Protein AF-A0A841K1I6-F1 (afdb_monomer)

InterPro domains:
  IPR007324 Sugar-binding domain, putative [PF04198] (213-355)
  IPR036388 Winged helix-like DNA-binding domain superfamily [G3DSA:1.10.10.10] (3-57)
  IPR037171 NagB/RpiA transferase-like [SSF100950] (65-355)
  IPR051054 Bacterial SorC Transcriptional Regulators [PTHR34294] (9-149)

Structure (mmCIF, N/CA/C/O backbone):
data_AF-A0A841K1I6-F1
#
_entry.id   AF-A0A841K1I6-F1
#
loop_
_atom_site.group_PDB
_atom_site.id
_atom_site.type_symbol
_atom_site.label_atom_id
_atom_site.label_alt_id
_atom_site.label_comp_id
_atom_site.label_asym_id
_atom_site.label_entity_id
_atom_site.label_seq_id
_atom_site.pdbx_PDB_ins_code
_atom_site.Cartn_x
_atom_site.Cartn_y
_atom_site.Cartn_z
_atom_site.occupancy
_atom_site.B_iso_or_equiv
_atom_site.auth_seq_id
_atom_site.auth_comp_id
_atom_site.auth_asym_id
_atom_site.auth_atom_id
_atom_site.pdbx_PDB_model_num
ATOM 1 N N . MET A 1 1 ? -57.211 -21.759 31.552 1.00 36.53 1 MET A N 1
ATOM 2 C CA . MET A 1 1 ? -57.282 -21.329 30.136 1.00 36.53 1 MET A CA 1
ATOM 3 C C . MET A 1 1 ? -55.960 -20.671 29.758 1.00 36.53 1 MET A C 1
ATOM 5 O O . MET A 1 1 ? -55.514 -19.828 30.532 1.00 36.53 1 MET A O 1
ATOM 9 N N . PRO A 1 2 ? -55.313 -21.026 28.636 1.00 40.19 2 PRO A N 1
ATOM 10 C CA . PRO A 1 2 ? -54.141 -20.294 28.161 1.00 40.19 2 PRO A CA 1
ATOM 11 C C . PRO A 1 2 ? -54.587 -18.902 27.687 1.00 40.19 2 PRO A C 1
ATOM 13 O O . PRO A 1 2 ? -55.597 -18.788 26.993 1.00 40.19 2 PRO A O 1
ATOM 16 N N . ARG A 1 3 ? -53.872 -17.835 28.071 1.00 40.16 3 ARG A N 1
ATOM 17 C CA . ARG A 1 3 ? -54.133 -16.480 27.549 1.00 40.16 3 ARG A CA 1
ATOM 18 C C . ARG A 1 3 ? -54.002 -16.495 26.015 1.00 40.16 3 ARG A C 1
ATOM 20 O O . ARG A 1 3 ? -53.019 -17.057 25.529 1.00 40.16 3 ARG A O 1
ATOM 27 N N . PRO A 1 4 ? -54.913 -15.862 25.250 1.00 44.88 4 PRO A N 1
ATOM 28 C CA . PRO A 1 4 ? -54.741 -15.728 23.806 1.00 44.88 4 PRO A CA 1
ATOM 29 C C . PRO A 1 4 ? -53.418 -15.009 23.530 1.00 44.88 4 PRO A C 1
ATOM 31 O O . PRO A 1 4 ? -53.104 -14.031 24.213 1.00 44.88 4 PRO A O 1
ATOM 34 N N . SER A 1 5 ? -52.636 -15.472 22.550 1.00 54.91 5 SER A N 1
ATOM 35 C CA . SER A 1 5 ? -51.397 -14.796 22.157 1.00 54.91 5 SER A CA 1
ATOM 36 C C . SER A 1 5 ? -51.741 -13.414 21.592 1.00 54.91 5 SER A C 1
ATOM 38 O O . SER A 1 5 ? -52.098 -13.274 20.420 1.00 54.91 5 SER A O 1
ATOM 40 N N . LYS A 1 6 ? -51.696 -12.389 22.442 1.00 73.81 6 LYS A N 1
ATOM 41 C CA . LYS A 1 6 ? -51.967 -11.003 22.065 1.00 73.81 6 LYS A CA 1
ATOM 42 C C . LYS A 1 6 ? -50.945 -10.603 20.994 1.00 73.81 6 LYS A C 1
ATOM 44 O O . LYS A 1 6 ? -49.743 -10.616 21.250 1.00 73.81 6 LYS A O 1
ATOM 49 N N . ARG A 1 7 ? -51.403 -10.311 19.773 1.00 78.94 7 ARG A N 1
ATOM 50 C CA . ARG A 1 7 ? -50.551 -9.762 18.706 1.00 78.94 7 ARG A CA 1
ATOM 51 C C . ARG A 1 7 ? -50.595 -8.234 18.786 1.00 78.94 7 ARG A C 1
ATOM 53 O O . ARG A 1 7 ? -51.696 -7.688 18.732 1.00 78.94 7 ARG A O 1
ATOM 60 N N . PRO A 1 8 ? -49.447 -7.546 18.894 1.00 83.88 8 PRO A N 1
ATOM 61 C CA . PRO A 1 8 ? -49.432 -6.092 18.903 1.00 83.88 8 PRO A CA 1
ATOM 62 C C . PRO A 1 8 ? -49.746 -5.557 17.512 1.00 83.88 8 PRO A C 1
ATOM 64 O O . PRO A 1 8 ? -49.328 -6.138 16.503 1.00 83.88 8 PRO A O 1
ATOM 67 N N . LYS A 1 9 ? -50.467 -4.437 17.453 1.00 92.00 9 LYS A N 1
ATOM 68 C CA . LYS A 1 9 ? -50.685 -3.727 16.195 1.00 92.00 9 LYS A CA 1
ATOM 69 C C . LYS A 1 9 ? -49.391 -3.021 15.795 1.00 92.00 9 LYS A C 1
ATOM 71 O O . LYS A 1 9 ? -48.689 -2.461 16.634 1.00 92.00 9 LYS A O 1
ATOM 76 N N . THR A 1 10 ? -49.093 -3.010 14.499 1.00 91.56 10 THR A N 1
ATOM 77 C CA . THR A 1 10 ? -47.911 -2.321 13.955 1.00 91.56 10 THR A CA 1
ATOM 78 C C . THR A 1 10 ? -47.903 -0.833 14.302 1.00 91.56 10 THR A C 1
ATOM 80 O O . THR A 1 10 ? -46.849 -0.300 14.631 1.00 91.56 10 THR A O 1
ATOM 83 N N . ALA A 1 11 ? -49.072 -0.185 14.301 1.00 93.81 11 ALA A N 1
ATOM 84 C CA . ALA A 1 11 ? -49.213 1.220 14.681 1.00 93.81 11 ALA A CA 1
ATOM 85 C C . ALA A 1 11 ? -48.749 1.487 16.125 1.00 93.81 11 ALA A C 1
ATOM 87 O O . ALA A 1 11 ? -47.963 2.403 16.344 1.00 93.81 11 ALA A O 1
ATOM 88 N N . ASP A 1 12 ? -49.147 0.639 17.078 1.00 95.44 12 ASP A N 1
ATOM 89 C CA . ASP A 1 12 ? -48.776 0.782 18.493 1.00 95.44 12 ASP A CA 1
ATOM 90 C C . ASP A 1 12 ? -47.262 0.585 18.691 1.00 95.44 12 ASP A C 1
ATOM 92 O O . ASP A 1 12 ? -46.623 1.308 19.452 1.00 95.44 12 ASP A O 1
ATOM 96 N N . MET A 1 13 ? -46.662 -0.359 17.952 1.00 96.25 13 MET A N 1
ATOM 97 C CA . MET A 1 13 ? -45.210 -0.582 17.946 1.00 96.25 13 MET A CA 1
ATOM 98 C C . MET A 1 13 ? -44.440 0.616 17.379 1.00 96.25 13 MET A C 1
ATOM 100 O O . MET A 1 13 ? -43.443 1.029 17.970 1.00 96.25 13 MET A O 1
ATOM 104 N N . ILE A 1 14 ? -44.902 1.192 16.261 1.00 96.31 14 ILE A N 1
ATOM 105 C CA . ILE A 1 14 ? -44.298 2.392 15.662 1.00 96.31 14 ILE A CA 1
ATOM 106 C C . ILE A 1 14 ? -44.416 3.570 16.628 1.00 96.31 14 ILE A C 1
ATOM 108 O O . ILE A 1 14 ? -43.422 4.231 16.903 1.00 96.31 14 ILE A O 1
ATOM 112 N N . GLN A 1 15 ? -45.601 3.803 17.193 1.00 96.69 15 GLN A N 1
ATOM 113 C CA . GLN A 1 15 ? -45.839 4.920 18.101 1.00 96.69 15 GLN A CA 1
ATOM 114 C C . GLN A 1 15 ? -44.965 4.833 19.360 1.00 96.69 15 GLN A C 1
ATOM 116 O O . GLN A 1 15 ? -44.308 5.814 19.717 1.00 96.69 15 GLN A O 1
ATOM 121 N N . ALA A 1 16 ? -44.897 3.660 20.001 1.00 96.94 16 ALA A N 1
ATOM 122 C CA . ALA A 1 16 ? -44.030 3.438 21.157 1.00 96.94 16 ALA A CA 1
ATOM 123 C C . ALA A 1 16 ? -42.548 3.645 20.799 1.00 96.94 16 ALA A C 1
ATOM 125 O O . ALA A 1 16 ? -41.818 4.312 21.536 1.00 96.94 16 ALA A O 1
ATOM 126 N N . ALA A 1 17 ? -42.109 3.115 19.653 1.00 96.00 17 ALA A N 1
ATOM 127 C CA . ALA A 1 17 ? -40.743 3.263 19.165 1.00 96.00 17 ALA A CA 1
ATOM 128 C C . ALA A 1 17 ? -40.372 4.719 18.859 1.00 96.00 17 ALA A C 1
ATOM 130 O O . ALA A 1 17 ? -39.296 5.157 19.257 1.00 96.00 17 ALA A O 1
ATOM 131 N N . THR A 1 18 ? -41.251 5.479 18.203 1.00 93.25 18 THR A N 1
ATOM 132 C CA . THR A 1 18 ? -41.045 6.903 17.921 1.00 93.25 18 THR A CA 1
ATOM 133 C C . THR A 1 18 ? -40.912 7.689 19.222 1.00 93.25 18 THR A C 1
ATOM 135 O O . THR A 1 18 ? -39.908 8.372 19.422 1.00 93.25 18 THR A O 1
ATOM 138 N N . LEU A 1 19 ? -41.845 7.518 20.165 1.00 95.81 19 LEU A N 1
ATOM 139 C CA . LEU A 1 19 ? -41.791 8.235 21.440 1.00 95.81 19 LEU A CA 1
ATOM 140 C C . LEU A 1 19 ? -40.522 7.914 22.248 1.00 95.81 19 LEU A C 1
ATOM 142 O O . LEU A 1 19 ? -39.969 8.805 22.891 1.00 95.81 19 LEU A O 1
ATOM 146 N N . PHE A 1 20 ? -40.048 6.666 22.207 1.00 96.88 20 PHE A N 1
ATOM 147 C CA . PHE A 1 20 ? -38.869 6.237 22.959 1.00 96.88 20 PHE A CA 1
ATOM 148 C C . PHE A 1 20 ? -37.548 6.608 22.271 1.00 96.88 20 PHE A C 1
ATOM 150 O O . PHE A 1 20 ? -36.711 7.278 22.868 1.00 96.88 20 PHE A O 1
ATOM 157 N N . TYR A 1 21 ? -37.352 6.182 21.021 1.00 91.50 21 TYR A N 1
ATOM 158 C CA . TYR A 1 21 ? -36.072 6.306 20.317 1.00 91.50 21 TYR A CA 1
ATOM 159 C C . TYR A 1 21 ? -35.888 7.646 19.605 1.00 91.50 21 TYR A C 1
ATOM 161 O O . TYR A 1 21 ? -34.756 8.105 19.490 1.00 91.50 21 TYR A O 1
ATOM 169 N N . VAL A 1 22 ? -36.968 8.271 19.127 1.00 86.12 22 VAL A N 1
ATOM 170 C CA . VAL A 1 22 ? -36.896 9.549 18.396 1.00 86.12 22 VAL A CA 1
ATOM 171 C C . VAL A 1 22 ? -37.122 10.722 19.342 1.00 86.12 22 VAL A C 1
ATOM 173 O O . VAL A 1 22 ? -36.373 11.692 19.317 1.00 86.12 22 VAL A O 1
ATOM 176 N N . ASN A 1 23 ? -38.137 10.636 20.205 1.00 90.38 23 ASN A N 1
ATOM 177 C CA . ASN A 1 23 ? -38.485 11.724 21.122 1.00 90.38 23 ASN A CA 1
ATOM 178 C C . ASN A 1 23 ? -37.840 11.605 22.512 1.00 90.38 23 ASN A C 1
ATOM 180 O O . ASN A 1 23 ? -38.056 12.484 23.344 1.00 90.38 23 ASN A O 1
ATOM 184 N N . GLY A 1 24 ? -37.089 10.533 22.791 1.00 90.56 24 GLY A N 1
ATOM 185 C CA . GLY A 1 24 ? -36.343 10.366 24.042 1.00 90.56 24 GLY A CA 1
ATOM 186 C C . GLY A 1 24 ? -37.205 10.263 25.306 1.00 90.56 24 GLY A C 1
ATOM 187 O O . GLY A 1 24 ? -36.704 10.504 26.406 1.00 90.56 24 GLY A O 1
ATOM 188 N N . LYS A 1 25 ? -38.501 9.940 25.190 1.00 95.69 25 LYS A N 1
ATOM 189 C CA . LYS A 1 25 ? -39.396 9.854 26.353 1.00 95.69 25 LYS A CA 1
ATOM 190 C C . LYS A 1 25 ? -39.077 8.638 27.217 1.00 95.69 25 LYS A C 1
ATOM 192 O O . LYS A 1 25 ? -38.735 7.564 26.719 1.00 95.69 25 LYS A O 1
ATOM 197 N N . ARG A 1 26 ? -39.263 8.770 28.534 1.00 96.25 26 ARG A N 1
ATOM 198 C CA . ARG A 1 26 ? -39.141 7.631 29.454 1.00 96.25 26 ARG A CA 1
ATOM 199 C C . ARG A 1 26 ? -40.340 6.706 29.279 1.00 96.25 26 ARG A C 1
ATOM 201 O O . ARG A 1 26 ? -41.449 7.151 29.005 1.00 96.25 26 ARG A O 1
ATOM 208 N N . LYS A 1 27 ? -40.145 5.405 29.505 1.00 94.94 27 LYS A N 1
ATOM 209 C CA . LYS A 1 27 ? -41.198 4.391 29.310 1.00 94.94 27 LYS A CA 1
ATOM 210 C C . LYS A 1 27 ? -42.474 4.660 30.123 1.00 94.94 27 LYS A C 1
ATOM 212 O O . LYS A 1 27 ? -43.551 4.330 29.646 1.00 94.94 27 LYS A O 1
ATOM 217 N N . GLY A 1 28 ? -42.358 5.273 31.305 1.00 95.38 28 GLY A N 1
ATOM 218 C CA . GLY A 1 28 ? -43.513 5.694 32.108 1.00 95.38 28 GLY A CA 1
ATOM 219 C C . GLY A 1 28 ? -44.321 6.818 31.449 1.00 95.38 28 GLY A C 1
ATOM 220 O O . GLY A 1 28 ? -45.541 6.738 31.391 1.00 95.38 28 GLY A O 1
ATOM 221 N N . ASP A 1 29 ? -43.652 7.808 30.855 1.00 95.25 29 ASP A N 1
ATOM 222 C CA . ASP A 1 29 ? -44.319 8.911 30.147 1.00 95.25 29 ASP A CA 1
ATOM 223 C C . ASP A 1 29 ? -45.015 8.419 28.871 1.00 95.25 29 ASP A C 1
ATOM 225 O O . ASP A 1 29 ? -46.070 8.920 28.484 1.00 95.25 29 ASP A O 1
ATOM 229 N N . ILE A 1 30 ? -44.427 7.412 28.220 1.00 96.81 30 ILE A N 1
ATOM 230 C CA . ILE A 1 30 ? -45.012 6.733 27.059 1.00 96.81 30 ILE A CA 1
ATOM 231 C C . ILE A 1 30 ? -46.237 5.923 27.477 1.00 96.81 30 ILE A C 1
ATOM 233 O O . ILE A 1 30 ? -47.254 5.974 26.792 1.00 96.81 30 ILE A O 1
ATOM 237 N N . ALA A 1 31 ? -46.159 5.214 28.606 1.00 96.12 31 ALA A N 1
ATOM 238 C CA . ALA A 1 31 ? -47.270 4.442 29.150 1.00 96.12 31 ALA A CA 1
ATOM 239 C C . ALA A 1 31 ? -48.489 5.345 29.399 1.00 96.12 31 ALA A C 1
ATOM 241 O O . ALA A 1 31 ? -49.576 5.060 28.902 1.00 96.12 31 ALA A O 1
ATOM 242 N N . THR A 1 32 ? -48.281 6.505 30.029 1.00 94.88 32 THR A N 1
ATOM 243 C CA . THR A 1 32 ? -49.326 7.524 30.206 1.00 94.88 32 THR A CA 1
ATOM 244 C C . THR A 1 32 ? -49.856 8.043 28.866 1.00 94.88 32 THR A C 1
ATOM 246 O O . THR A 1 32 ? -51.068 8.078 28.657 1.00 94.88 32 THR A O 1
ATOM 249 N N . ALA A 1 33 ? -48.970 8.399 27.928 1.00 92.56 33 ALA A N 1
ATOM 250 C CA . ALA A 1 33 ? -49.355 8.952 26.625 1.00 92.56 33 ALA A CA 1
ATOM 251 C C . ALA A 1 33 ? -50.123 7.962 25.730 1.00 92.56 33 ALA A C 1
ATOM 253 O O . ALA A 1 33 ? -50.936 8.382 24.912 1.00 92.56 33 ALA A O 1
ATOM 254 N N . MET A 1 34 ? -49.867 6.662 25.877 1.00 93.50 34 MET A N 1
ATOM 255 C CA . MET A 1 34 ? -50.529 5.591 25.126 1.00 93.50 34 MET A CA 1
ATOM 256 C C . MET A 1 34 ? -51.658 4.917 25.921 1.00 93.50 34 MET A C 1
ATOM 258 O O . MET A 1 34 ? -52.198 3.911 25.466 1.00 93.50 34 MET A O 1
ATOM 262 N N . THR A 1 35 ? -52.000 5.444 27.105 1.00 93.81 35 THR A N 1
ATOM 263 C CA . THR A 1 35 ? -53.028 4.886 28.005 1.00 93.81 35 THR A CA 1
ATOM 264 C C . THR A 1 35 ? -52.809 3.387 28.268 1.00 93.81 35 THR A C 1
ATOM 266 O O . THR A 1 35 ? -53.715 2.562 28.175 1.00 93.81 35 THR A O 1
ATOM 269 N N . THR A 1 36 ? -51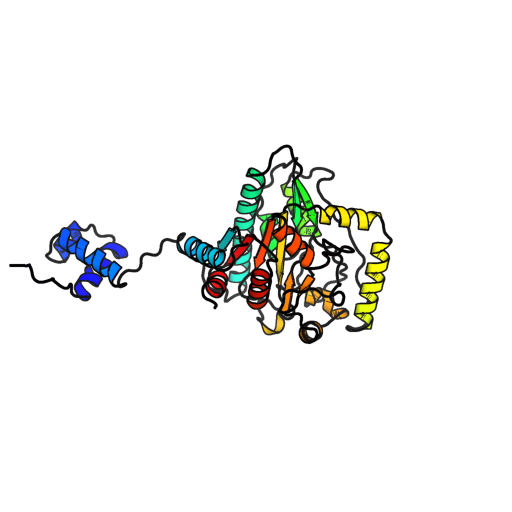.563 3.023 28.562 1.00 91.75 36 THR A N 1
ATOM 270 C CA . THR A 1 36 ? -51.120 1.648 28.808 1.00 91.75 36 THR A CA 1
ATOM 271 C C . THR A 1 36 ? -50.153 1.599 29.994 1.00 91.75 36 THR A C 1
ATOM 273 O O . THR A 1 36 ? -49.949 2.604 30.673 1.00 91.75 36 THR A O 1
ATOM 276 N N . ASP A 1 37 ? -49.559 0.440 30.274 1.00 94.00 37 ASP A N 1
ATOM 277 C CA . ASP A 1 37 ? -48.560 0.278 31.328 1.00 94.00 37 ASP A CA 1
ATOM 278 C C . ASP A 1 37 ? -47.123 0.140 30.784 1.00 94.00 37 ASP A C 1
ATOM 280 O O . ASP A 1 37 ? -46.869 -0.158 29.613 1.00 94.00 37 ASP A O 1
ATOM 284 N N . THR A 1 38 ? -46.141 0.355 31.660 1.00 93.38 38 THR A N 1
ATOM 285 C CA . THR A 1 38 ? -44.711 0.320 31.317 1.00 93.38 38 THR A CA 1
ATOM 286 C C . THR A 1 38 ? -44.233 -1.063 30.842 1.00 93.38 38 THR A C 1
ATOM 288 O O . THR A 1 38 ? -43.241 -1.153 30.103 1.00 93.38 38 THR A O 1
ATOM 291 N N . ARG A 1 39 ? -44.904 -2.155 31.251 1.00 95.00 39 ARG A N 1
ATOM 292 C CA . ARG A 1 39 ? -44.597 -3.516 30.775 1.00 95.00 39 ARG A CA 1
ATOM 293 C C . ARG A 1 39 ? -45.056 -3.679 29.331 1.00 95.00 39 ARG A C 1
ATOM 295 O O . ARG A 1 39 ? -44.270 -4.177 28.529 1.00 95.00 39 ARG A O 1
ATOM 302 N N . GLU A 1 40 ? -46.246 -3.196 28.988 1.00 94.06 40 GLU A N 1
ATOM 303 C CA . GLU A 1 40 ? -46.761 -3.214 27.618 1.00 94.06 40 GLU A CA 1
ATOM 304 C C . GLU A 1 40 ? -45.887 -2.358 26.692 1.00 94.06 40 GLU A C 1
ATOM 306 O O . GLU A 1 40 ? -45.508 -2.820 25.621 1.00 94.06 40 GLU A O 1
ATOM 311 N N . VAL A 1 41 ? -45.462 -1.159 27.118 1.00 95.88 41 VAL A N 1
ATOM 312 C CA . VAL A 1 41 ? -44.510 -0.333 26.344 1.00 95.88 41 VAL A CA 1
ATOM 313 C C . VAL A 1 41 ? -43.195 -1.077 26.109 1.00 95.88 41 VAL A C 1
ATOM 315 O O . VAL A 1 41 ? -42.659 -1.065 25.004 1.00 95.88 41 VAL A O 1
ATOM 318 N N . THR A 1 42 ? -42.663 -1.751 27.133 1.00 96.06 42 THR A N 1
ATOM 319 C CA . THR A 1 42 ? -41.429 -2.538 26.984 1.00 96.06 42 THR A CA 1
ATOM 320 C C . THR A 1 42 ? -41.620 -3.687 25.998 1.00 96.06 42 THR A C 1
ATOM 322 O O . THR A 1 42 ? -40.765 -3.893 25.141 1.00 96.06 42 THR A O 1
ATOM 325 N N . TRP A 1 43 ? -42.742 -4.398 26.084 1.00 95.81 43 TRP A N 1
ATOM 326 C CA . TRP A 1 43 ? -43.074 -5.477 25.163 1.00 95.81 43 TRP A CA 1
ATOM 327 C C . TRP A 1 43 ? -43.257 -4.982 23.719 1.00 95.81 43 TRP A C 1
ATOM 329 O O . TRP A 1 43 ? -42.705 -5.588 22.804 1.00 95.81 43 TRP A O 1
ATOM 339 N N . LEU A 1 44 ? -43.937 -3.848 23.506 1.00 96.56 44 LEU A N 1
ATOM 340 C CA . LEU A 1 44 ? -44.097 -3.222 22.188 1.00 96.56 44 LEU A CA 1
ATOM 341 C C . LEU A 1 44 ? -42.751 -2.835 21.563 1.00 96.56 44 LEU A C 1
ATOM 343 O O . LEU A 1 44 ? -42.545 -3.072 20.376 1.00 96.56 44 LEU A O 1
ATOM 347 N N . LEU A 1 45 ? -41.823 -2.276 22.348 1.00 95.50 45 LEU A N 1
ATOM 348 C CA . LEU A 1 45 ? -40.480 -1.922 21.875 1.00 95.50 45 LEU A CA 1
ATOM 349 C C . LEU A 1 45 ? -39.658 -3.160 21.488 1.00 95.50 45 LEU A C 1
ATOM 351 O O . LEU A 1 45 ? -38.986 -3.148 20.458 1.00 95.50 45 LEU A O 1
ATOM 355 N N . GLU A 1 46 ? -39.713 -4.229 22.286 1.00 94.62 46 GLU A N 1
ATOM 356 C CA . GLU A 1 46 ? -39.038 -5.494 21.963 1.00 94.62 46 GLU A CA 1
ATOM 357 C C . GLU A 1 46 ? -39.617 -6.137 20.700 1.00 94.62 46 GLU A C 1
ATOM 359 O O . GLU A 1 46 ? -38.877 -6.587 19.824 1.00 94.62 46 GLU A O 1
ATOM 364 N N . GLU A 1 47 ? -40.937 -6.104 20.543 1.00 94.62 47 GLU A N 1
ATOM 365 C CA . GLU A 1 47 ? -41.583 -6.692 19.378 1.00 94.62 47 GLU A CA 1
ATOM 366 C C . GLU A 1 47 ? -41.381 -5.846 18.108 1.00 94.62 47 GLU A C 1
ATOM 368 O O . GLU A 1 47 ? -41.222 -6.399 17.015 1.00 94.62 47 GLU A O 1
ATOM 373 N N . ALA A 1 48 ? -41.258 -4.521 18.249 1.00 93.69 48 ALA A N 1
ATOM 374 C CA . ALA A 1 48 ? -40.850 -3.622 17.172 1.00 93.69 48 ALA A CA 1
ATOM 375 C C . ALA A 1 48 ? -39.428 -3.931 16.671 1.00 93.69 48 ALA A C 1
ATOM 377 O O . ALA A 1 48 ? -39.193 -3.940 15.460 1.00 93.69 48 ALA A O 1
ATOM 378 N N . LYS A 1 49 ? -38.486 -4.239 17.576 1.00 89.50 49 LYS A N 1
ATOM 379 C CA . LYS A 1 49 ? -37.137 -4.699 17.200 1.00 89.50 49 LYS A CA 1
ATOM 380 C C . LYS A 1 49 ? -37.185 -6.058 16.512 1.00 89.50 49 LYS A C 1
ATOM 382 O O . LYS A 1 49 ? -36.632 -6.216 15.428 1.00 89.50 49 LYS A O 1
ATOM 387 N N . LYS A 1 50 ? -37.875 -7.034 17.114 1.00 89.19 50 LYS A N 1
ATOM 388 C CA . LYS A 1 50 ? -37.957 -8.413 16.606 1.00 89.19 50 LYS A CA 1
ATOM 389 C C . LYS A 1 50 ? -38.508 -8.476 15.181 1.00 89.19 50 LYS A C 1
ATOM 391 O O . LYS A 1 50 ? -38.091 -9.317 14.393 1.00 89.19 50 LYS A O 1
ATOM 396 N N . ARG A 1 51 ? -39.441 -7.581 14.849 1.00 90.00 51 ARG A N 1
ATOM 397 C CA . ARG A 1 51 ? -40.078 -7.495 13.526 1.00 90.00 51 ARG A CA 1
ATOM 398 C C . ARG A 1 51 ? -39.367 -6.555 12.553 1.00 90.00 51 ARG A C 1
ATOM 400 O O . ARG A 1 51 ? -39.867 -6.353 11.453 1.00 90.00 51 ARG A O 1
ATOM 407 N N . GLY A 1 52 ? -38.233 -5.973 12.943 1.00 84.12 52 GLY A N 1
ATOM 408 C CA . GLY A 1 52 ? -37.449 -5.075 12.094 1.00 84.12 52 GLY A CA 1
ATOM 409 C C . GLY A 1 52 ? -38.073 -3.695 11.861 1.00 84.12 52 GLY A C 1
ATOM 410 O O . GLY A 1 52 ? -37.605 -2.970 10.991 1.00 84.12 52 GLY A O 1
ATOM 411 N N . ILE A 1 53 ? -39.098 -3.313 12.633 1.00 87.50 53 ILE A N 1
ATOM 412 C CA . ILE A 1 53 ? -39.696 -1.965 12.604 1.00 87.50 53 ILE A CA 1
ATOM 413 C C . ILE A 1 53 ? -38.704 -0.945 13.176 1.00 87.50 53 ILE A C 1
ATOM 415 O O . ILE A 1 53 ? -38.606 0.179 12.693 1.00 87.50 53 ILE A O 1
ATOM 419 N N . VAL A 1 54 ? -37.938 -1.356 14.191 1.00 87.62 54 VAL A N 1
ATOM 420 C CA . VAL A 1 54 ? -36.815 -0.592 14.740 1.00 87.62 54 VAL A CA 1
ATOM 421 C C . VAL A 1 54 ? -35.524 -1.331 14.436 1.00 87.62 54 VAL A C 1
ATOM 423 O O . VAL A 1 54 ? -35.348 -2.477 14.848 1.00 87.62 54 VAL A O 1
ATOM 426 N N . LYS A 1 55 ? -34.589 -0.646 13.776 1.00 81.06 55 LYS A N 1
ATOM 427 C CA . LYS A 1 55 ? -33.224 -1.127 13.569 1.00 81.06 55 LYS A CA 1
ATOM 428 C C . LYS A 1 55 ? -32.266 -0.207 14.318 1.00 81.06 55 LYS A C 1
ATOM 430 O O . LYS A 1 55 ? -32.128 0.960 13.970 1.00 81.06 55 LYS A O 1
ATOM 435 N N . ILE A 1 56 ? -31.636 -0.727 15.368 1.00 71.19 56 ILE A N 1
ATOM 436 C CA . ILE A 1 56 ? -30.621 0.010 16.127 1.00 71.19 56 ILE A CA 1
ATOM 437 C C . ILE A 1 56 ? -29.277 -0.244 15.454 1.00 71.19 56 ILE A C 1
ATOM 439 O O . ILE A 1 56 ? -28.872 -1.392 15.288 1.00 71.19 56 ILE A O 1
ATOM 443 N N . GLN A 1 57 ? -28.598 0.828 15.064 1.00 51.31 57 GLN A N 1
ATOM 444 C CA . GLN A 1 57 ? -27.275 0.774 14.461 1.00 51.31 57 GLN A CA 1
ATOM 445 C C . GLN A 1 57 ? -26.329 1.595 15.332 1.00 51.31 57 GLN A C 1
ATOM 447 O O . GLN A 1 57 ? -26.510 2.799 15.488 1.00 51.31 57 GLN A O 1
ATOM 452 N N . VAL A 1 58 ? -25.340 0.935 15.931 1.00 55.53 58 VAL A N 1
ATOM 453 C CA . VAL A 1 58 ? -24.303 1.601 16.721 1.00 55.53 58 VAL A CA 1
ATOM 454 C C . VAL A 1 58 ? -23.120 1.843 15.790 1.00 55.53 58 VAL A C 1
ATOM 456 O O . VAL A 1 58 ? -22.577 0.899 15.215 1.00 55.53 58 VAL A O 1
ATOM 459 N N . GLN A 1 59 ? -22.728 3.103 15.593 1.00 46.16 59 GLN A N 1
ATOM 460 C CA . GLN A 1 59 ? -21.521 3.416 14.824 1.00 46.16 59 GLN A CA 1
ATOM 461 C C . GLN A 1 59 ? -20.309 2.802 15.543 1.00 46.16 59 GLN A C 1
ATOM 463 O O . GLN A 1 59 ? -19.960 3.202 16.648 1.00 46.16 59 GLN A O 1
ATOM 468 N N . GLY A 1 60 ? -19.750 1.752 14.937 1.00 59.03 60 GLY A N 1
ATOM 469 C CA . GLY A 1 60 ? -18.773 0.839 15.536 1.00 59.03 60 GLY A CA 1
ATOM 470 C C . GLY A 1 60 ? -19.057 -0.619 15.165 1.00 59.03 60 GLY A C 1
ATOM 471 O O . GLY A 1 60 ? -18.180 -1.284 14.622 1.00 59.03 60 GLY A O 1
ATOM 472 N N . THR A 1 61 ? -20.304 -1.088 15.324 1.00 65.25 61 THR A N 1
ATOM 473 C CA . THR A 1 61 ? -20.664 -2.494 15.044 1.00 65.25 61 THR A CA 1
ATOM 474 C C . THR A 1 61 ? -20.617 -2.818 13.560 1.00 65.25 61 THR A C 1
ATOM 476 O O . THR A 1 61 ? -20.173 -3.888 13.192 1.00 65.25 61 THR A O 1
ATOM 479 N N . ILE A 1 62 ? -20.984 -1.877 12.685 1.00 75.44 62 ILE A N 1
ATOM 480 C CA . ILE A 1 62 ? -20.934 -2.080 11.226 1.00 75.44 62 ILE A CA 1
ATOM 481 C C . ILE A 1 62 ? -19.524 -2.460 10.765 1.00 75.44 62 ILE A C 1
ATOM 483 O O . ILE A 1 62 ? -19.357 -3.381 9.971 1.00 75.44 62 ILE A O 1
ATOM 487 N N . ALA A 1 63 ? -18.518 -1.714 11.231 1.00 80.06 63 ALA A N 1
ATOM 488 C CA . ALA A 1 63 ? -17.132 -1.950 10.859 1.00 80.06 63 ALA A CA 1
ATOM 489 C C . ALA A 1 63 ? -16.662 -3.305 11.402 1.00 80.06 63 ALA A C 1
ATOM 491 O O . ALA A 1 63 ? -16.025 -4.056 10.672 1.00 80.06 63 ALA A O 1
ATOM 492 N N . THR A 1 64 ? -17.038 -3.644 12.638 1.00 85.50 64 THR A N 1
ATOM 493 C CA . THR A 1 64 ? -16.762 -4.957 13.233 1.00 85.50 64 THR A CA 1
ATOM 494 C C . THR A 1 64 ? -17.426 -6.093 12.450 1.00 85.50 64 THR A C 1
ATOM 496 O O . THR A 1 64 ? -16.733 -7.018 12.042 1.00 85.50 64 THR A O 1
ATOM 499 N N . ASP A 1 65 ? -18.721 -5.996 12.144 1.00 90.62 65 ASP A N 1
ATOM 500 C CA . ASP A 1 65 ? -19.476 -7.016 11.405 1.00 90.62 65 ASP A CA 1
ATOM 501 C C . ASP A 1 65 ? -18.897 -7.241 9.998 1.00 90.62 65 ASP A C 1
ATOM 503 O O . ASP A 1 65 ? -18.781 -8.373 9.526 1.00 90.62 65 ASP A O 1
ATOM 507 N N . LEU A 1 66 ? -18.543 -6.158 9.294 1.00 94.69 66 LEU A N 1
ATOM 508 C CA . LEU A 1 66 ? -17.928 -6.241 7.968 1.00 94.69 66 LEU A CA 1
ATOM 509 C C . LEU A 1 66 ? -16.523 -6.836 8.042 1.00 94.69 66 LEU A C 1
ATOM 511 O O . LEU A 1 66 ? -16.193 -7.697 7.228 1.00 94.69 66 LEU A O 1
ATOM 515 N N . GLU A 1 67 ? -15.712 -6.414 9.013 1.00 95.44 67 GLU A N 1
ATOM 516 C CA . GLU A 1 67 ? -14.391 -6.992 9.254 1.00 95.44 67 GLU A CA 1
ATOM 517 C C . GLU A 1 67 ? -14.490 -8.499 9.515 1.00 95.44 67 GLU A C 1
ATOM 519 O O . GLU A 1 67 ? -13.762 -9.270 8.891 1.00 95.44 67 GLU A O 1
ATOM 524 N N . GLU A 1 68 ? -15.397 -8.932 10.391 1.00 94.88 68 GLU A N 1
ATOM 525 C CA . GLU A 1 68 ? -15.612 -10.346 10.699 1.00 94.88 68 GLU A CA 1
ATOM 526 C C . GLU A 1 68 ? -16.010 -11.137 9.454 1.00 94.88 68 GLU A C 1
ATOM 528 O O . GLU A 1 68 ? -15.363 -12.135 9.141 1.00 94.88 68 GLU A O 1
ATOM 533 N N . LYS A 1 69 ? -16.986 -10.654 8.674 1.00 96.12 69 LYS A N 1
ATOM 534 C CA . LYS A 1 69 ? -17.389 -11.294 7.409 1.00 96.12 69 LYS A CA 1
ATOM 535 C C . LYS A 1 69 ? -16.231 -11.419 6.421 1.00 96.12 69 LYS A C 1
ATOM 537 O O . LYS A 1 69 ? -16.032 -12.484 5.836 1.00 96.12 69 LYS A O 1
ATOM 542 N N . ILE A 1 70 ? -15.452 -10.350 6.240 1.00 97.38 70 ILE A N 1
ATOM 543 C CA . ILE A 1 70 ? -14.291 -10.354 5.340 1.00 97.38 70 ILE A CA 1
ATOM 544 C C . ILE A 1 70 ? -13.253 -11.364 5.830 1.00 97.38 70 ILE A C 1
ATOM 546 O O . ILE A 1 70 ? -12.738 -12.136 5.026 1.00 97.38 70 ILE A O 1
ATOM 550 N N . ARG A 1 71 ? -12.968 -11.412 7.133 1.00 97.44 71 ARG A N 1
ATOM 551 C CA . ARG A 1 71 ? -12.006 -12.362 7.710 1.00 97.44 71 ARG A CA 1
ATOM 552 C C . ARG A 1 71 ? -12.493 -13.808 7.635 1.00 97.44 71 ARG A C 1
ATOM 554 O O . ARG A 1 71 ? -11.681 -14.695 7.394 1.00 97.44 71 ARG A O 1
ATOM 561 N N . SER A 1 72 ? -13.795 -14.058 7.767 1.00 96.31 72 SER A N 1
ATOM 562 C CA . SER A 1 72 ? -14.379 -15.381 7.524 1.00 96.31 72 SER A CA 1
ATOM 563 C C . SER A 1 72 ? -14.222 -15.812 6.064 1.00 96.31 72 SER A C 1
ATOM 565 O O . SER A 1 72 ? -13.872 -16.961 5.805 1.00 96.31 72 SER A O 1
ATOM 567 N N . LYS A 1 73 ? -14.427 -14.895 5.108 1.00 97.06 73 LYS A N 1
ATOM 568 C CA . LYS A 1 73 ? -14.247 -15.167 3.672 1.00 97.06 73 LYS A CA 1
ATOM 569 C C . LYS A 1 73 ? -12.771 -15.310 3.278 1.00 97.06 73 LYS A C 1
ATOM 571 O O . LYS A 1 73 ? -12.434 -16.111 2.409 1.00 97.06 73 LYS A O 1
ATOM 576 N N . TYR A 1 74 ? -11.884 -14.561 3.929 1.00 97.75 74 TYR A N 1
ATOM 577 C CA . TYR A 1 74 ? -10.451 -14.510 3.644 1.00 97.75 74 TYR A CA 1
ATOM 578 C C . TYR A 1 74 ? -9.628 -14.738 4.928 1.00 97.75 74 TYR A C 1
ATOM 580 O O . TYR A 1 74 ? -9.117 -13.780 5.506 1.00 97.75 74 TYR A O 1
ATOM 588 N N . PRO A 1 75 ? -9.411 -15.998 5.361 1.00 97.19 75 PRO A N 1
ATOM 589 C CA . PRO A 1 75 ? -8.814 -16.307 6.672 1.00 97.19 75 PRO A CA 1
ATOM 590 C C . PRO A 1 75 ? -7.371 -15.825 6.889 1.00 97.19 75 PRO A C 1
ATOM 592 O O . PRO A 1 75 ? -6.903 -15.746 8.021 1.00 97.19 75 PRO A O 1
ATOM 595 N N . HIS A 1 76 ? -6.648 -15.514 5.811 1.00 98.19 76 HIS A N 1
ATOM 596 C CA . HIS A 1 76 ? -5.303 -14.936 5.883 1.00 98.19 76 HIS A CA 1
ATOM 597 C C . HIS A 1 76 ? -5.323 -13.447 6.276 1.00 98.19 76 HIS A C 1
ATOM 599 O O . HIS A 1 76 ? -4.290 -12.916 6.684 1.00 98.19 76 HIS A O 1
ATOM 605 N N . ILE A 1 77 ? -6.480 -12.778 6.177 1.00 98.50 77 ILE A N 1
ATOM 606 C CA . ILE A 1 77 ? -6.667 -11.401 6.628 1.00 98.50 77 ILE A CA 1
ATOM 607 C C . ILE A 1 77 ? -6.740 -11.375 8.152 1.00 98.50 77 ILE A C 1
ATOM 609 O O . ILE A 1 77 ? -7.634 -11.927 8.795 1.00 98.50 77 ILE A O 1
ATOM 613 N N . GLN A 1 78 ? -5.776 -10.686 8.743 1.00 97.62 78 GLN A N 1
ATOM 614 C CA . GLN A 1 78 ? -5.620 -10.558 10.183 1.00 97.62 78 GLN A CA 1
ATOM 615 C C . GLN A 1 78 ? -6.392 -9.362 10.733 1.00 97.62 78 GLN A C 1
ATOM 617 O O . GLN A 1 78 ? -6.849 -9.407 11.875 1.00 97.62 78 GLN A O 1
ATOM 622 N N . LYS A 1 79 ? -6.534 -8.297 9.936 1.00 97.81 79 LYS A N 1
ATOM 623 C CA . LYS A 1 79 ? -7.228 -7.071 10.332 1.00 97.81 79 LYS A CA 1
ATOM 624 C C . LYS A 1 79 ? -7.827 -6.368 9.116 1.00 97.81 79 LYS A C 1
ATOM 626 O O . LYS A 1 79 ? -7.164 -6.248 8.086 1.00 97.81 79 LYS A O 1
ATOM 631 N N . VAL A 1 80 ? -9.044 -5.852 9.270 1.00 98.19 80 VAL A N 1
ATOM 632 C CA . VAL A 1 80 ? -9.633 -4.879 8.340 1.00 98.19 80 VAL A CA 1
ATOM 633 C C . VAL A 1 80 ? -9.932 -3.599 9.109 1.00 98.19 80 VAL A C 1
ATOM 635 O O . VAL A 1 80 ? -10.518 -3.624 10.188 1.00 98.19 80 VAL A O 1
ATOM 638 N N . ILE A 1 81 ? -9.488 -2.472 8.575 1.00 97.12 81 ILE A N 1
ATOM 639 C CA . ILE A 1 81 ? -9.626 -1.145 9.161 1.00 97.12 81 ILE A CA 1
ATOM 640 C C . ILE A 1 81 ? -10.552 -0.358 8.238 1.00 97.12 81 ILE A C 1
ATOM 642 O O . ILE A 1 81 ? -10.176 -0.011 7.120 1.00 97.12 81 ILE A O 1
ATOM 646 N N . ILE A 1 82 ? -11.785 -0.135 8.694 1.00 95.81 82 ILE A N 1
ATOM 647 C CA . ILE A 1 82 ? -12.872 0.384 7.857 1.00 95.81 82 ILE A CA 1
ATOM 648 C C . ILE A 1 82 ? -13.209 1.817 8.260 1.00 95.81 82 ILE A C 1
ATOM 650 O O . ILE A 1 82 ? -13.706 2.072 9.359 1.00 95.81 82 ILE A O 1
ATOM 654 N N . ALA A 1 83 ? -12.993 2.752 7.341 1.00 92.12 83 ALA A N 1
ATOM 655 C CA . ALA A 1 83 ? -13.498 4.109 7.451 1.00 92.12 83 ALA A CA 1
ATOM 656 C C . ALA A 1 83 ? -15.013 4.126 7.164 1.00 92.12 83 ALA A C 1
ATOM 658 O O . ALA A 1 83 ? -15.445 4.075 6.013 1.00 92.12 83 ALA A O 1
ATOM 659 N N . VAL A 1 84 ? -15.819 4.204 8.230 1.00 86.19 84 VAL A N 1
ATOM 660 C CA . VAL A 1 84 ? -17.295 4.284 8.177 1.00 86.19 84 VAL A CA 1
ATOM 661 C C . VAL A 1 84 ? -17.746 5.526 7.409 1.00 86.19 84 VAL A C 1
ATOM 663 O O . VAL A 1 84 ? -17.237 6.618 7.666 1.00 86.19 84 VAL A O 1
ATOM 666 N N . GLY A 1 85 ? -18.683 5.403 6.475 1.00 81.62 85 GLY A N 1
ATOM 667 C CA . GLY A 1 85 ? -19.125 6.540 5.669 1.00 81.62 85 GLY A CA 1
ATOM 668 C C . GLY A 1 85 ? -19.832 6.160 4.373 1.00 81.62 85 GLY A C 1
ATOM 669 O O . GLY A 1 85 ? -19.927 4.996 3.998 1.00 81.62 85 GLY A O 1
ATOM 670 N N . ASN A 1 86 ? -20.332 7.182 3.678 1.00 76.00 86 ASN A N 1
ATOM 671 C CA . ASN A 1 86 ? -21.031 7.016 2.406 1.00 76.00 86 ASN A CA 1
ATOM 672 C C . ASN A 1 86 ? -20.059 6.849 1.232 1.00 76.00 86 ASN A C 1
ATOM 674 O O . ASN A 1 86 ? -18.902 7.263 1.300 1.00 76.00 86 ASN A O 1
ATOM 678 N N . GLN A 1 87 ? -20.574 6.309 0.124 1.00 80.31 87 GLN A N 1
ATOM 679 C CA . GLN A 1 87 ? -19.833 6.179 -1.127 1.00 80.31 87 GLN A CA 1
ATOM 680 C C . GLN A 1 87 ? -19.223 7.521 -1.563 1.00 80.31 87 GLN A C 1
ATOM 682 O O . GLN A 1 87 ? -19.858 8.581 -1.504 1.00 80.31 87 GLN A O 1
ATOM 687 N N . VAL A 1 88 ? -17.980 7.459 -2.041 1.00 80.56 88 VAL A N 1
ATOM 688 C CA . VAL A 1 88 ? -17.273 8.612 -2.597 1.00 80.56 88 VAL A CA 1
ATOM 689 C C . VAL A 1 88 ? -17.859 8.952 -3.966 1.00 80.56 88 VAL A C 1
ATOM 691 O O . VAL A 1 88 ? -17.649 8.234 -4.940 1.00 80.56 88 VAL A O 1
ATOM 694 N N . THR A 1 89 ? -18.584 10.067 -4.036 1.00 78.56 89 THR A N 1
ATOM 695 C CA . THR A 1 89 ? -19.220 10.562 -5.270 1.00 78.56 89 THR A CA 1
ATOM 696 C C . THR A 1 89 ? -18.599 11.855 -5.801 1.00 78.56 89 THR A C 1
ATOM 698 O O . THR A 1 89 ? -19.025 12.342 -6.842 1.00 78.56 89 THR A O 1
ATOM 701 N N . ALA A 1 90 ? -17.632 12.437 -5.085 1.00 79.06 90 ALA A N 1
ATOM 702 C CA . ALA A 1 90 ? -17.030 13.730 -5.407 1.00 79.06 90 ALA A CA 1
ATOM 703 C C . ALA A 1 90 ? -15.540 13.782 -4.997 1.00 79.06 90 ALA A C 1
ATOM 705 O O . ALA A 1 90 ? -15.158 13.074 -4.055 1.00 79.06 90 ALA A O 1
ATOM 706 N N . PRO A 1 91 ? -14.701 14.605 -5.660 1.00 74.88 91 PRO A N 1
ATOM 707 C CA . PRO A 1 91 ? -13.276 14.743 -5.338 1.00 74.88 91 PRO A CA 1
ATOM 708 C C . PRO A 1 91 ? -12.980 15.147 -3.887 1.00 74.88 91 PRO A C 1
ATOM 710 O O . PRO A 1 91 ? -12.024 14.651 -3.295 1.00 74.88 91 PRO A O 1
ATOM 713 N N . GLU A 1 92 ? -13.796 16.006 -3.281 1.00 76.06 92 GLU A N 1
ATOM 714 C CA . GLU A 1 92 ? -13.580 16.493 -1.912 1.00 76.06 92 GLU A CA 1
ATOM 715 C C . GLU A 1 92 ? -13.767 15.357 -0.903 1.00 76.06 92 GLU A C 1
ATOM 717 O O . GLU A 1 92 ? -12.935 15.151 -0.018 1.00 76.06 92 GLU A O 1
ATOM 722 N N . LYS A 1 93 ? -14.813 14.545 -1.104 1.00 80.12 93 LYS A N 1
ATOM 723 C CA . LYS A 1 93 ? -15.066 13.335 -0.308 1.00 80.12 93 LYS A CA 1
ATOM 724 C C . LYS A 1 93 ? -13.962 12.295 -0.482 1.00 80.12 93 LYS A C 1
ATOM 726 O O . LYS A 1 93 ? -13.672 11.546 0.446 1.00 80.12 93 LYS A O 1
ATOM 731 N N . HIS A 1 94 ? -13.341 12.242 -1.662 1.00 80.88 94 HIS A N 1
ATOM 732 C CA . HIS A 1 94 ? -12.188 11.380 -1.901 1.00 80.88 94 HIS A CA 1
ATOM 733 C C . HIS A 1 94 ? -10.994 11.819 -1.046 1.00 80.88 94 HIS A C 1
ATOM 735 O O . HIS A 1 94 ? -10.431 10.998 -0.332 1.00 80.88 94 HIS A O 1
ATOM 741 N N . ALA A 1 95 ? -10.653 13.111 -1.046 1.00 81.94 95 ALA A N 1
ATOM 742 C CA . ALA A 1 95 ? -9.564 13.635 -0.220 1.00 81.94 95 ALA A CA 1
ATOM 743 C C . ALA A 1 95 ? -9.826 13.457 1.289 1.00 81.94 95 ALA A C 1
ATOM 745 O O . ALA A 1 95 ? -8.922 13.095 2.038 1.00 81.94 95 ALA A O 1
ATOM 746 N N . GLU A 1 96 ? -11.067 13.660 1.742 1.00 84.06 96 GLU A N 1
ATOM 747 C CA . GLU A 1 96 ? -11.459 13.406 3.134 1.00 84.06 96 GLU A CA 1
ATOM 748 C C . GLU A 1 96 ? -11.270 11.933 3.524 1.00 84.06 96 GLU A C 1
ATOM 750 O O . GLU A 1 96 ? -10.716 11.639 4.585 1.00 84.06 96 GLU A O 1
ATOM 755 N N . LEU A 1 97 ? -11.682 11.003 2.656 1.00 87.38 97 LEU A N 1
ATOM 756 C CA . LEU A 1 97 ? -11.489 9.575 2.887 1.00 87.38 97 LEU A CA 1
ATOM 757 C C . LEU A 1 97 ? -10.004 9.218 3.027 1.00 87.38 97 LEU A C 1
ATOM 759 O O . LEU A 1 97 ? -9.644 8.473 3.936 1.00 87.38 97 LEU A O 1
ATOM 763 N N . HIS A 1 98 ? -9.145 9.768 2.166 1.00 88.25 98 HIS A N 1
ATOM 764 C CA . HIS A 1 98 ? -7.701 9.517 2.216 1.00 88.25 98 HIS A CA 1
ATOM 765 C C . HIS A 1 98 ? -7.085 10.009 3.525 1.00 88.25 98 HIS A C 1
ATOM 767 O O . HIS A 1 98 ? -6.361 9.253 4.169 1.00 88.25 98 HIS A O 1
ATOM 773 N N . ARG A 1 99 ? -7.444 11.216 3.981 1.00 89.06 99 ARG A N 1
ATOM 774 C CA . ARG A 1 99 ? -7.009 11.734 5.290 1.00 89.06 99 ARG A CA 1
ATOM 775 C C . ARG A 1 99 ? -7.420 10.811 6.434 1.00 89.06 99 ARG A C 1
ATOM 777 O O . ARG A 1 99 ? -6.627 10.519 7.326 1.00 89.06 99 ARG A O 1
ATOM 784 N N . ARG A 1 100 ? -8.661 10.316 6.403 1.00 90.94 100 ARG A N 1
ATOM 785 C CA . ARG A 1 100 ? -9.163 9.370 7.410 1.00 90.94 100 ARG A CA 1
ATOM 786 C C . ARG A 1 100 ? -8.395 8.053 7.387 1.00 90.94 100 ARG A C 1
ATOM 788 O O . ARG A 1 100 ? -8.048 7.552 8.451 1.00 90.94 100 ARG A O 1
ATOM 795 N N . TRP A 1 101 ? -8.103 7.510 6.206 1.00 94.75 101 TRP A N 1
ATOM 796 C CA . TRP A 1 101 ? -7.241 6.333 6.082 1.00 94.75 101 TRP A CA 1
ATOM 797 C C . TRP A 1 101 ? -5.850 6.580 6.650 1.00 94.75 101 TRP A C 1
ATOM 799 O O . TRP A 1 101 ? -5.343 5.709 7.348 1.00 94.75 101 TRP A O 1
ATOM 809 N N . GLY A 1 102 ? -5.267 7.756 6.406 1.00 95.00 102 GLY A N 1
ATOM 810 C CA . GLY A 1 102 ? -3.972 8.138 6.960 1.00 95.00 102 GLY A CA 1
ATOM 811 C C . GLY A 1 102 ? -3.948 8.085 8.488 1.00 95.00 102 GLY A C 1
ATOM 812 O O . GLY A 1 102 ? -3.111 7.395 9.064 1.00 95.00 102 GLY A O 1
ATOM 813 N N . ILE A 1 103 ? -4.932 8.713 9.142 1.00 93.81 103 ILE A N 1
ATOM 814 C CA . ILE A 1 103 ? -5.081 8.696 10.610 1.00 93.81 103 ILE A CA 1
ATOM 815 C C . ILE A 1 103 ? -5.242 7.265 11.134 1.00 93.81 103 ILE A C 1
ATOM 817 O O . ILE A 1 103 ? -4.539 6.846 12.050 1.00 93.81 103 ILE A O 1
ATOM 821 N N . MET A 1 104 ? -6.133 6.478 10.527 1.00 95.44 104 MET A N 1
ATOM 822 C CA . MET A 1 104 ? -6.370 5.097 10.959 1.00 95.44 104 MET A CA 1
ATOM 823 C C . MET A 1 104 ? -5.144 4.194 10.744 1.00 95.44 104 MET A C 1
ATOM 825 O O . MET A 1 104 ? -4.911 3.268 11.523 1.00 95.44 104 MET A O 1
ATOM 829 N N . ALA A 1 105 ? -4.362 4.448 9.693 1.00 97.69 105 ALA A N 1
ATOM 830 C CA . ALA A 1 105 ? -3.110 3.755 9.430 1.00 97.69 105 ALA A CA 1
ATOM 831 C C . ALA A 1 105 ? -2.024 4.131 10.441 1.00 97.69 105 ALA A C 1
ATOM 833 O O . ALA A 1 105 ? -1.316 3.239 10.901 1.00 97.69 105 ALA A O 1
ATOM 834 N N . ALA A 1 106 ? -1.927 5.407 10.825 1.00 97.62 106 ALA A N 1
ATOM 835 C CA . ALA A 1 106 ? -1.021 5.876 11.870 1.00 97.62 106 ALA A CA 1
ATOM 836 C C . ALA A 1 106 ? -1.345 5.222 13.222 1.00 97.62 106 ALA A C 1
ATOM 838 O O . ALA A 1 106 ? -0.465 4.639 13.849 1.00 97.62 106 ALA A O 1
ATOM 839 N N . ASP A 1 107 ? -2.622 5.176 13.612 1.00 95.69 107 ASP A N 1
ATOM 840 C CA . ASP A 1 107 ? -3.055 4.464 14.822 1.00 95.69 107 ASP A CA 1
ATOM 841 C C . ASP A 1 107 ? -2.694 2.971 14.784 1.00 95.69 107 ASP A C 1
ATOM 843 O O . ASP A 1 107 ? -2.368 2.358 15.806 1.00 95.69 107 ASP A O 1
ATOM 847 N N . TYR A 1 108 ? -2.798 2.344 13.610 1.00 97.75 108 TYR A N 1
ATOM 848 C CA . TYR A 1 108 ? -2.432 0.942 13.449 1.00 97.75 108 TYR A CA 1
ATOM 849 C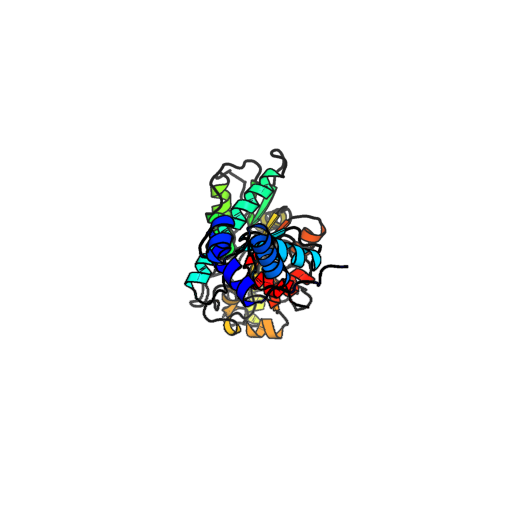 C . TYR A 1 108 ? -0.919 0.723 13.465 1.00 97.75 108 TYR A C 1
ATOM 851 O O . TYR A 1 108 ? -0.463 -0.260 14.045 1.00 97.75 108 TYR A O 1
ATOM 859 N N . PHE A 1 109 ? -0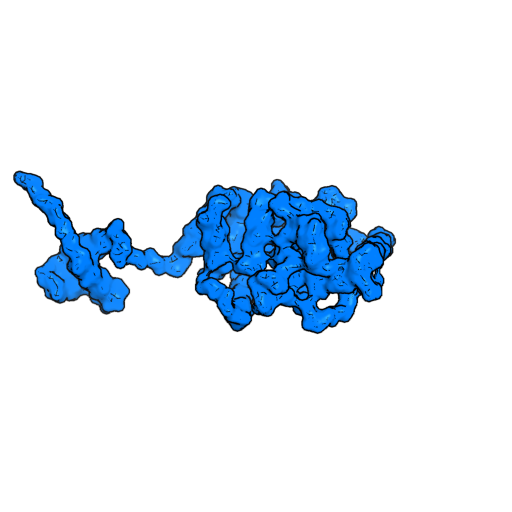.152 1.640 12.879 1.00 97.88 109 PHE A N 1
ATOM 860 C CA . PHE A 1 109 ? 1.303 1.662 12.945 1.00 97.88 109 PHE A CA 1
ATOM 861 C C . PHE A 1 109 ? 1.784 1.695 14.400 1.00 97.88 109 PHE A C 1
ATOM 863 O O . PHE A 1 109 ? 2.541 0.810 14.791 1.00 97.88 109 PHE A O 1
ATOM 870 N N . GLU A 1 110 ? 1.247 2.585 15.241 1.00 95.44 110 GLU A N 1
ATOM 871 C CA . GLU A 1 110 ? 1.593 2.617 16.672 1.00 95.44 110 GLU A CA 1
ATOM 872 C C . GLU A 1 110 ? 1.279 1.288 17.373 1.00 95.44 110 GLU A C 1
ATOM 874 O O . GLU A 1 110 ? 2.100 0.743 18.113 1.00 95.44 110 GLU A O 1
ATOM 879 N N . LYS A 1 111 ? 0.110 0.701 17.090 1.00 94.88 111 LYS A N 1
ATOM 880 C CA . LYS A 1 111 ? -0.281 -0.606 17.644 1.00 94.88 111 LYS A CA 1
ATOM 881 C C . LYS A 1 111 ? 0.611 -1.751 17.171 1.00 94.88 111 LYS A C 1
ATOM 883 O O . LYS A 1 111 ? 0.742 -2.741 17.890 1.00 94.88 111 LYS A O 1
ATOM 888 N N . LEU A 1 112 ? 1.153 -1.679 15.954 1.00 94.94 112 LEU A N 1
ATOM 889 C CA . LEU A 1 112 ? 2.101 -2.670 15.452 1.00 94.94 112 LEU A CA 1
ATOM 890 C C . LEU A 1 112 ? 3.428 -2.565 16.196 1.00 94.94 112 LEU A C 1
ATOM 892 O O . LEU A 1 112 ? 3.930 -3.595 16.640 1.00 94.94 112 LEU A O 1
ATOM 896 N N . LEU A 1 113 ? 3.949 -1.348 16.374 1.00 93.25 113 LEU A N 1
ATOM 897 C CA . LEU A 1 113 ? 5.216 -1.113 17.065 1.00 93.25 113 LEU A CA 1
ATOM 898 C C . LEU A 1 113 ? 5.158 -1.500 18.544 1.00 93.25 113 LEU A C 1
ATOM 900 O O . LEU A 1 113 ? 6.065 -2.163 19.029 1.00 93.25 113 LEU A O 1
ATOM 904 N N . GLN A 1 114 ? 4.058 -1.197 19.238 1.00 90.25 114 GLN A N 1
ATOM 905 C CA . GLN A 1 114 ? 3.855 -1.579 20.646 1.00 90.25 114 GLN A CA 1
ATOM 906 C C . GLN A 1 114 ? 3.906 -3.094 20.897 1.00 90.25 114 GLN A C 1
ATOM 908 O O . GLN A 1 114 ? 4.098 -3.527 22.030 1.00 90.25 114 GLN A O 1
ATOM 913 N N . LYS A 1 115 ? 3.682 -3.911 19.862 1.00 87.19 115 LYS A N 1
ATOM 914 C CA . LYS A 1 115 ? 3.732 -5.376 19.959 1.00 87.19 115 LYS A CA 1
ATOM 915 C C . LYS A 1 115 ? 5.119 -5.951 19.700 1.00 87.19 115 LYS A C 1
ATOM 917 O O . LYS A 1 115 ? 5.297 -7.150 19.902 1.00 87.19 115 LYS A O 1
ATOM 922 N N . GLN A 1 116 ? 6.050 -5.145 19.200 1.00 85.69 116 GLN A N 1
ATOM 923 C CA . GLN A 1 116 ? 7.405 -5.590 18.913 1.00 85.69 116 GLN A CA 1
ATOM 924 C C . GLN A 1 116 ? 8.312 -5.358 20.127 1.00 85.69 116 GLN A C 1
ATOM 926 O O . GLN A 1 116 ? 8.104 -4.395 20.870 1.00 85.69 116 GLN A O 1
ATOM 931 N N . PRO A 1 117 ? 9.321 -6.216 20.341 1.00 82.69 117 PRO A N 1
ATOM 932 C CA . PRO A 1 117 ? 10.365 -5.952 21.321 1.00 82.69 117 PRO A CA 1
ATOM 933 C C . PRO A 1 117 ? 11.082 -4.629 21.013 1.00 82.69 117 PRO A C 1
ATOM 935 O O . PRO A 1 117 ? 11.427 -4.349 19.865 1.00 82.69 117 PRO A O 1
ATOM 938 N N . ILE A 1 118 ? 11.300 -3.807 22.042 1.00 79.19 118 ILE A N 1
ATOM 939 C CA . ILE A 1 118 ? 11.950 -2.489 21.907 1.00 79.19 118 ILE A CA 1
ATOM 940 C C . ILE A 1 118 ? 13.421 -2.636 21.481 1.00 79.19 118 ILE A C 1
ATOM 942 O O . ILE A 1 118 ? 13.971 -1.751 20.838 1.00 79.19 118 ILE A O 1
ATOM 946 N N . ASP A 1 119 ? 14.049 -3.761 21.809 1.00 86.06 119 ASP A N 1
ATOM 947 C CA . ASP A 1 119 ? 15.462 -4.063 21.579 1.00 86.06 119 ASP A CA 1
ATOM 948 C C . ASP A 1 119 ? 15.762 -4.694 20.210 1.00 86.06 119 ASP A C 1
ATOM 950 O O . ASP A 1 119 ? 16.928 -4.908 19.880 1.00 86.06 119 ASP A O 1
ATOM 954 N N . GLN A 1 120 ? 14.740 -4.986 19.398 1.00 90.69 120 GLN A N 1
ATOM 955 C CA . GLN A 1 120 ? 14.920 -5.589 18.077 1.00 90.69 120 GLN A CA 1
ATOM 956 C C . GLN A 1 120 ? 14.633 -4.587 16.958 1.00 90.69 120 GLN A C 1
ATOM 958 O O . GLN A 1 120 ? 13.609 -3.901 17.017 1.00 90.69 120 GLN A O 1
ATOM 963 N N . PRO A 1 121 ? 15.495 -4.512 15.925 1.00 95.00 121 PRO A N 1
ATOM 964 C CA . PRO A 1 121 ? 15.256 -3.648 14.781 1.00 95.00 121 PRO A CA 1
ATOM 965 C C . PRO A 1 121 ? 14.002 -4.098 14.024 1.00 95.00 121 PRO A C 1
ATOM 967 O O . PRO A 1 121 ? 13.796 -5.286 13.784 1.00 95.00 121 PRO A O 1
ATOM 970 N N . ILE A 1 122 ? 13.179 -3.130 13.630 1.00 96.69 122 ILE A N 1
ATOM 971 C CA . ILE A 1 122 ? 11.950 -3.314 12.862 1.00 96.69 122 ILE A CA 1
ATOM 972 C C . ILE A 1 122 ? 12.130 -2.599 11.529 1.00 96.69 122 ILE A C 1
ATOM 974 O O . ILE A 1 122 ? 12.253 -1.372 11.473 1.00 96.69 122 ILE A O 1
ATOM 978 N N . HIS A 1 123 ? 12.105 -3.364 10.447 1.00 97.88 123 HIS A N 1
ATOM 979 C CA . HIS A 1 123 ? 12.285 -2.863 9.094 1.00 97.88 123 HIS A CA 1
ATOM 980 C C . HIS A 1 123 ? 10.924 -2.606 8.441 1.00 97.88 123 HIS A C 1
ATOM 982 O O . HIS A 1 123 ? 10.138 -3.524 8.192 1.00 97.88 123 HIS A O 1
ATOM 988 N N . ILE A 1 124 ? 10.635 -1.337 8.154 1.00 98.44 124 ILE A N 1
ATOM 989 C CA . ILE A 1 124 ? 9.337 -0.875 7.659 1.00 98.44 124 ILE A CA 1
ATOM 990 C C . ILE A 1 124 ? 9.477 -0.397 6.220 1.00 98.44 124 ILE A C 1
ATOM 992 O O . ILE A 1 124 ? 10.068 0.646 5.957 1.00 98.44 124 ILE A O 1
ATOM 996 N N . GLY A 1 125 ? 8.897 -1.146 5.288 1.00 98.44 125 GLY A N 1
ATOM 997 C CA . GLY A 1 125 ? 8.778 -0.748 3.893 1.00 98.44 125 GLY A CA 1
ATOM 998 C C . GLY A 1 125 ? 7.587 0.180 3.674 1.00 98.44 125 GLY A C 1
ATOM 999 O O . GLY A 1 125 ? 6.473 -0.134 4.092 1.00 98.44 125 GLY A O 1
ATOM 1000 N N . VAL A 1 126 ? 7.791 1.288 2.967 1.00 98.25 126 VAL A N 1
ATOM 1001 C CA . VAL A 1 126 ? 6.729 2.223 2.573 1.00 98.25 126 VAL A CA 1
ATOM 1002 C C . VAL A 1 126 ? 6.727 2.398 1.053 1.00 98.25 126 VAL A C 1
ATOM 1004 O O . VAL A 1 126 ? 7.772 2.537 0.411 1.00 98.25 126 VAL A O 1
ATOM 1007 N N . SER A 1 127 ? 5.545 2.316 0.445 1.00 96.19 127 SER A N 1
ATOM 1008 C CA . SER A 1 127 ? 5.347 2.594 -0.987 1.00 96.19 127 SER A CA 1
ATOM 1009 C C . SER A 1 127 ? 5.027 4.067 -1.261 1.00 96.19 127 SER A C 1
ATOM 1011 O O . SER A 1 127 ? 5.078 4.904 -0.364 1.00 96.19 127 SER A O 1
ATOM 1013 N N . GLY A 1 128 ? 4.745 4.399 -2.521 1.00 93.12 128 GLY A N 1
ATOM 1014 C CA . GLY A 1 128 ? 4.361 5.753 -2.917 1.00 93.12 128 GLY A CA 1
ATOM 1015 C C . GLY A 1 128 ? 2.847 5.942 -3.002 1.00 93.12 128 GLY A C 1
ATOM 1016 O O . GLY A 1 128 ? 2.054 5.061 -2.664 1.00 93.12 128 GLY A O 1
ATOM 1017 N N . GLY A 1 129 ? 2.456 7.106 -3.510 1.00 91.12 129 GLY A N 1
ATOM 1018 C CA . GLY A 1 129 ? 1.061 7.485 -3.716 1.00 91.12 129 GLY A CA 1
ATOM 1019 C C . GLY A 1 129 ? 0.432 8.264 -2.560 1.00 91.12 129 GLY A C 1
ATOM 1020 O O . GLY A 1 129 ? 1.013 8.465 -1.495 1.00 91.12 129 GLY A O 1
ATOM 1021 N N . GLU A 1 130 ? -0.786 8.739 -2.807 1.00 90.62 130 GLU A N 1
ATOM 1022 C CA . GLU A 1 130 ? -1.492 9.684 -1.933 1.00 90.62 130 GLU A CA 1
ATOM 1023 C C . GLU A 1 130 ? -1.888 9.059 -0.590 1.00 90.62 130 GLU A C 1
ATOM 1025 O O . GLU A 1 130 ? -1.739 9.699 0.446 1.00 90.62 130 GLU A O 1
ATOM 1030 N N . HIS A 1 131 ? -2.306 7.787 -0.580 1.00 92.38 131 HIS A N 1
ATOM 1031 C CA . HIS A 1 131 ? -2.658 7.081 0.660 1.00 92.38 131 HIS A CA 1
ATOM 1032 C C . HIS A 1 131 ? -1.491 7.022 1.642 1.00 92.38 131 HIS A C 1
ATOM 1034 O O . HIS A 1 131 ? -1.674 7.227 2.840 1.00 92.38 131 HIS A O 1
ATOM 1040 N N . LEU A 1 132 ? -0.289 6.754 1.125 1.00 96.50 132 LEU A N 1
ATOM 1041 C CA . LEU A 1 132 ? 0.908 6.641 1.946 1.00 96.50 132 LEU A CA 1
ATOM 1042 C C . LEU A 1 132 ? 1.373 8.011 2.419 1.00 96.50 132 LEU A C 1
ATOM 1044 O O . LEU A 1 132 ? 1.809 8.114 3.558 1.00 96.50 132 LEU A O 1
ATOM 1048 N N . LEU A 1 133 ? 1.212 9.057 1.603 1.00 96.12 133 LEU A N 1
ATOM 1049 C CA . LEU A 1 133 ? 1.470 10.432 2.028 1.00 96.12 133 LEU A CA 1
ATOM 1050 C C . LEU A 1 133 ? 0.579 10.837 3.214 1.00 96.12 133 LEU A C 1
ATOM 1052 O O . LEU A 1 133 ? 1.084 11.360 4.203 1.00 96.12 133 LEU A O 1
ATOM 1056 N N . GLU A 1 134 ? -0.727 10.566 3.144 1.00 96.06 134 GLU A N 1
ATOM 1057 C CA . GLU A 1 134 ? -1.652 10.856 4.249 1.00 96.06 134 GLU A CA 1
ATOM 1058 C C . GLU A 1 134 ? -1.323 10.045 5.508 1.00 96.06 134 GLU A C 1
ATOM 1060 O O . GLU A 1 134 ? -1.392 10.567 6.618 1.00 96.06 134 GLU A O 1
ATOM 1065 N N . PHE A 1 135 ? -0.924 8.781 5.347 1.00 98.19 135 PHE A N 1
ATOM 1066 C CA . PHE A 1 135 ? -0.463 7.945 6.455 1.00 98.19 135 PHE A CA 1
ATOM 1067 C C . PHE A 1 135 ? 0.759 8.538 7.152 1.00 98.19 135 PHE A C 1
ATOM 1069 O O . PHE A 1 135 ? 0.705 8.784 8.356 1.00 98.19 135 PHE A O 1
ATOM 1076 N N . VAL A 1 136 ? 1.847 8.792 6.422 1.00 98.31 136 VAL A N 1
ATOM 1077 C CA . VAL A 1 136 ? 3.097 9.243 7.050 1.00 98.31 136 VAL A CA 1
ATOM 1078 C C . VAL A 1 136 ? 2.955 10.633 7.668 1.00 98.31 136 VAL A C 1
ATOM 1080 O O . VAL A 1 136 ? 3.527 10.875 8.724 1.00 98.31 136 VAL A O 1
ATOM 1083 N N . ASN A 1 137 ? 2.125 11.510 7.089 1.00 97.44 137 ASN A N 1
ATOM 1084 C CA . ASN A 1 137 ? 1.804 12.815 7.675 1.00 97.44 137 ASN A CA 1
ATOM 1085 C C . ASN A 1 137 ? 0.994 12.710 8.977 1.00 97.44 137 ASN A C 1
ATOM 1087 O O . ASN A 1 137 ? 1.092 13.595 9.823 1.00 97.44 137 ASN A O 1
ATOM 1091 N N . ALA A 1 138 ? 0.188 11.659 9.143 1.00 96.25 138 ALA A N 1
ATOM 1092 C CA . ALA A 1 138 ? -0.617 11.451 10.344 1.00 96.25 138 ALA A CA 1
ATOM 1093 C C . ALA A 1 138 ? 0.158 10.780 11.495 1.00 96.25 138 ALA A C 1
ATOM 1095 O O . ALA A 1 138 ? -0.278 10.860 12.647 1.00 96.25 138 ALA A O 1
ATOM 1096 N N . VAL A 1 139 ? 1.293 10.129 11.208 1.00 97.25 139 VAL A N 1
ATOM 1097 C CA . VAL A 1 139 ? 2.168 9.549 12.238 1.00 97.25 139 VAL A CA 1
ATOM 1098 C C . VAL A 1 139 ? 2.693 10.658 13.142 1.00 97.25 139 VAL A C 1
ATOM 1100 O O . VAL A 1 139 ? 3.202 11.667 12.664 1.00 97.25 139 VAL A O 1
ATOM 1103 N N . GLN A 1 140 ? 2.595 10.469 14.457 1.00 92.50 140 GLN A N 1
ATOM 1104 C CA . GLN A 1 140 ? 3.095 11.455 15.411 1.00 92.50 140 GLN A CA 1
ATOM 1105 C C . GLN A 1 140 ? 4.633 11.438 15.463 1.00 92.50 140 GLN A C 1
ATOM 1107 O O . GLN A 1 140 ? 5.219 10.349 15.586 1.00 92.50 140 GLN A O 1
ATOM 1112 N N . PRO A 1 141 ? 5.294 12.612 15.416 1.00 94.81 141 PRO A N 1
ATOM 1113 C CA . PRO A 1 141 ? 6.740 12.707 15.573 1.00 94.81 141 PRO A CA 1
ATOM 1114 C C . PRO A 1 141 ? 7.186 12.235 16.960 1.00 94.81 141 PRO A C 1
ATOM 1116 O O . PRO A 1 141 ? 6.900 12.874 17.970 1.00 94.81 141 PRO A O 1
ATOM 1119 N N . VAL A 1 142 ? 7.885 11.104 17.005 1.00 94.00 142 VAL A N 1
ATOM 1120 C CA . VAL A 1 142 ? 8.454 10.497 18.215 1.00 94.00 142 VAL A CA 1
ATOM 1121 C C . VAL A 1 142 ? 9.737 9.772 17.816 1.00 94.00 142 VAL A C 1
ATOM 1123 O O . VAL A 1 142 ? 9.779 9.095 16.788 1.00 94.00 142 VAL A O 1
ATOM 1126 N N . THR A 1 143 ? 10.790 9.880 18.620 1.00 95.44 143 THR A N 1
ATOM 1127 C CA . THR A 1 143 ? 12.020 9.118 18.375 1.00 95.44 143 THR A CA 1
ATOM 1128 C C . THR A 1 143 ? 11.768 7.626 18.561 1.00 95.44 143 THR A C 1
ATOM 1130 O O . THR A 1 143 ? 11.276 7.200 19.605 1.00 95.44 143 THR A O 1
ATOM 1133 N N . ARG A 1 144 ? 12.105 6.831 17.541 1.00 94.94 144 ARG A N 1
ATOM 1134 C CA . ARG A 1 144 ? 11.921 5.375 17.526 1.00 94.94 144 ARG A CA 1
ATOM 1135 C C . ARG A 1 144 ? 13.241 4.704 17.155 1.00 94.94 144 ARG A C 1
ATOM 1137 O O . ARG A 1 144 ? 13.514 4.462 15.984 1.00 94.94 144 ARG A O 1
ATOM 1144 N N . GLU A 1 145 ? 14.059 4.420 18.168 1.00 94.81 145 GLU A N 1
ATOM 1145 C CA . GLU A 1 145 ? 15.430 3.901 18.008 1.00 94.81 145 GLU A CA 1
ATOM 1146 C C . GLU A 1 145 ? 15.515 2.528 17.349 1.00 94.81 145 GLU A C 1
ATOM 1148 O O . GLU A 1 145 ? 16.551 2.177 16.807 1.00 94.81 145 GLU A O 1
ATOM 1153 N N . ASN A 1 146 ? 14.438 1.752 17.352 1.00 95.44 146 ASN A N 1
ATOM 1154 C CA . ASN A 1 146 ? 14.411 0.433 16.739 1.00 95.44 146 ASN A CA 1
ATOM 1155 C C . ASN A 1 146 ? 13.739 0.410 15.359 1.00 95.44 146 ASN A C 1
ATOM 1157 O O . ASN A 1 146 ? 13.627 -0.655 14.764 1.00 95.44 146 ASN A O 1
ATOM 1161 N N . VAL A 1 147 ? 13.291 1.548 14.822 1.00 97.44 147 VAL A N 1
ATOM 1162 C CA . VAL A 1 147 ? 12.604 1.599 13.522 1.00 97.44 147 VAL A CA 1
ATOM 1163 C C . VAL A 1 147 ? 13.575 1.986 12.410 1.00 97.44 147 VAL A C 1
ATOM 1165 O O . VAL A 1 147 ? 14.215 3.034 12.469 1.00 97.44 147 VAL A O 1
ATOM 1168 N N . TYR A 1 148 ? 13.628 1.158 11.366 1.00 98.19 148 TYR A N 1
ATOM 1169 C CA . TYR A 1 148 ? 14.379 1.389 10.132 1.00 98.19 148 TYR A CA 1
ATOM 1170 C C . TYR A 1 148 ? 13.400 1.487 8.965 1.00 98.19 148 TYR A C 1
ATOM 1172 O O . TYR A 1 148 ? 12.611 0.572 8.732 1.00 98.19 148 TYR A O 1
ATOM 1180 N N . VAL A 1 149 ? 13.439 2.588 8.221 1.00 98.62 149 VAL A N 1
ATOM 1181 C CA . VAL A 1 149 ? 12.495 2.871 7.135 1.00 98.62 149 VAL A CA 1
ATOM 1182 C C . VAL A 1 149 ? 13.113 2.527 5.783 1.00 98.62 149 VAL A C 1
ATOM 1184 O O . VAL A 1 149 ? 14.254 2.867 5.501 1.00 98.62 149 VAL A O 1
ATOM 1187 N N . HIS A 1 150 ? 12.349 1.876 4.916 1.00 98.50 150 HIS A N 1
ATOM 1188 C CA . HIS A 1 150 ? 12.789 1.436 3.594 1.00 98.50 150 HIS A CA 1
ATOM 1189 C C . HIS A 1 150 ? 11.781 1.904 2.552 1.00 98.50 150 HIS A C 1
ATOM 1191 O O . HIS A 1 150 ? 10.569 1.829 2.768 1.00 98.50 150 HIS A O 1
ATOM 1197 N N . VAL A 1 151 ? 12.251 2.344 1.389 1.00 97.69 151 VAL A N 1
ATOM 1198 C CA . VAL A 1 151 ? 11.369 2.404 0.214 1.00 97.69 151 VAL A CA 1
ATOM 1199 C C . VAL A 1 151 ? 11.044 0.987 -0.253 1.00 97.69 151 VAL A C 1
ATOM 1201 O O . VAL A 1 151 ? 11.822 0.067 -0.058 1.00 97.69 151 VAL A O 1
ATOM 1204 N N . THR A 1 152 ? 9.897 0.783 -0.890 1.00 96.94 152 THR A N 1
ATOM 1205 C CA . THR A 1 152 ? 9.534 -0.536 -1.459 1.00 96.94 152 THR A CA 1
ATOM 1206 C C . THR A 1 152 ? 9.804 -0.653 -2.958 1.00 96.94 152 THR A C 1
ATOM 1208 O O . THR A 1 152 ? 9.710 -1.744 -3.524 1.00 96.94 152 THR A O 1
ATOM 1211 N N . ALA A 1 153 ? 10.147 0.463 -3.605 1.00 95.69 153 ALA A N 1
ATOM 1212 C CA . ALA A 1 153 ? 10.495 0.521 -5.014 1.00 95.69 153 ALA A CA 1
ATOM 1213 C C . ALA A 1 153 ? 11.419 1.702 -5.317 1.00 95.69 153 ALA A C 1
ATOM 1215 O O . ALA A 1 153 ? 11.272 2.780 -4.736 1.00 95.69 153 ALA A O 1
ATOM 1216 N N . LEU A 1 154 ? 12.318 1.503 -6.278 1.00 94.81 154 LEU A N 1
ATOM 1217 C CA . LEU A 1 154 ? 13.101 2.548 -6.923 1.00 94.81 154 LEU A CA 1
ATOM 1218 C C . LEU A 1 154 ? 12.418 2.923 -8.242 1.00 94.81 154 LEU A C 1
ATOM 1220 O O . LEU A 1 154 ? 12.350 2.127 -9.183 1.00 94.81 154 LEU A O 1
ATOM 1224 N N . VAL A 1 155 ? 11.885 4.142 -8.303 1.00 91.12 155 VAL A N 1
ATOM 1225 C CA . VAL A 1 155 ? 11.036 4.595 -9.410 1.00 91.12 155 VAL A CA 1
ATOM 1226 C C . VAL A 1 155 ? 11.849 5.459 -10.379 1.00 91.12 155 VAL A C 1
ATOM 1228 O O . VAL A 1 155 ? 12.081 6.641 -10.134 1.00 91.12 155 VAL A O 1
ATOM 1231 N N . GLY A 1 156 ? 12.257 4.873 -11.510 1.00 79.81 156 GLY A N 1
ATOM 1232 C CA . GLY A 1 156 ? 12.977 5.543 -12.603 1.00 79.81 156 GLY A CA 1
ATOM 1233 C C . GLY A 1 156 ? 12.092 6.479 -13.414 1.00 79.81 156 GLY A C 1
ATOM 1234 O O . GLY A 1 156 ? 11.755 6.194 -14.561 1.00 79.81 156 GLY A O 1
ATOM 1235 N N . ARG A 1 157 ? 11.688 7.611 -12.830 1.00 74.00 157 ARG A N 1
ATOM 1236 C CA . ARG A 1 157 ? 10.800 8.579 -13.492 1.00 74.00 157 ARG A CA 1
ATOM 1237 C C . ARG A 1 157 ? 11.497 9.887 -13.836 1.00 74.00 157 ARG A C 1
ATOM 1239 O O . ARG A 1 157 ? 12.265 10.440 -13.056 1.00 74.00 157 ARG A O 1
ATOM 1246 N N . GLY A 1 158 ? 11.191 10.390 -15.030 1.00 72.12 158 GLY A N 1
ATOM 1247 C CA . GLY A 1 158 ? 11.607 11.715 -15.487 1.00 72.12 158 GLY A CA 1
ATOM 1248 C C . GLY A 1 158 ? 10.575 12.778 -15.136 1.00 72.12 158 GLY A C 1
ATOM 1249 O O . GLY A 1 158 ? 9.794 12.643 -14.194 1.00 72.12 158 GLY A O 1
ATOM 1250 N N . ARG A 1 159 ? 10.531 13.841 -15.941 1.00 78.50 159 ARG A N 1
ATOM 1251 C CA . ARG A 1 159 ? 9.492 14.870 -15.836 1.00 78.50 159 ARG A CA 1
ATOM 1252 C C . ARG A 1 159 ? 8.102 14.234 -15.964 1.00 78.50 159 ARG A C 1
ATOM 1254 O O . ARG A 1 159 ? 7.825 13.577 -16.967 1.00 78.50 159 ARG A O 1
ATOM 1261 N N . LEU A 1 160 ? 7.241 14.470 -14.972 1.00 74.69 160 LEU A N 1
ATOM 1262 C CA . LEU A 1 160 ? 5.851 14.015 -15.001 1.00 74.69 160 LEU A CA 1
ATOM 1263 C C . LEU A 1 160 ? 5.104 14.644 -16.183 1.00 74.69 160 LEU A C 1
ATOM 1265 O O . LEU A 1 160 ? 5.283 15.827 -16.490 1.00 74.69 160 LEU A O 1
ATOM 1269 N N . SER A 1 161 ? 4.268 13.843 -16.844 1.00 74.25 161 SER A N 1
ATOM 1270 C CA . SER A 1 161 ? 3.331 14.352 -17.842 1.00 74.25 161 SER A CA 1
ATOM 1271 C C . SER A 1 161 ? 2.232 15.177 -17.165 1.00 74.25 161 SER A C 1
ATOM 1273 O O . SER A 1 161 ? 1.975 15.034 -15.969 1.00 74.25 161 SER A O 1
ATOM 1275 N N . LEU A 1 162 ? 1.531 16.012 -17.938 1.00 72.94 162 LEU A N 1
ATOM 1276 C CA . LEU A 1 162 ? 0.346 16.741 -17.454 1.00 72.94 162 LEU A CA 1
ATOM 1277 C C . LEU A 1 162 ? -0.768 15.796 -16.953 1.00 72.94 162 LEU A C 1
ATOM 1279 O O . LEU A 1 162 ? -1.666 16.228 -16.237 1.00 72.94 162 LEU A O 1
ATOM 1283 N N . GLY A 1 163 ? -0.708 14.516 -17.333 1.00 70.75 163 GLY A N 1
ATOM 1284 C CA . GLY A 1 163 ? -1.631 13.463 -16.925 1.00 70.75 163 GLY A CA 1
ATOM 1285 C C . GLY A 1 163 ? -1.182 12.654 -15.705 1.00 70.75 163 GLY A C 1
ATOM 1286 O O . GLY A 1 163 ? -1.838 11.675 -15.377 1.00 70.75 163 GLY A O 1
ATOM 1287 N N . SER A 1 164 ? -0.094 13.020 -15.023 1.00 75.38 164 SER A N 1
ATOM 1288 C CA . SER A 1 164 ? 0.457 12.221 -13.921 1.00 75.38 164 SER A CA 1
ATOM 1289 C C . SER A 1 164 ? 0.411 12.944 -12.575 1.00 75.38 164 SER A C 1
ATOM 1291 O O . SER A 1 164 ? 1.055 13.978 -12.413 1.00 75.38 164 SER A O 1
ATOM 1293 N N . SER A 1 165 ? -0.270 12.354 -11.586 1.00 80.50 165 SER A N 1
ATOM 1294 C CA . SER A 1 165 ? -0.161 12.727 -10.168 1.00 80.50 165 SER A CA 1
ATOM 1295 C C . SER A 1 165 ? 0.433 11.553 -9.402 1.00 80.50 165 SER A C 1
ATOM 1297 O O . SER A 1 165 ? -0.194 10.504 -9.280 1.00 80.50 165 SER A O 1
ATOM 1299 N N . HIS A 1 166 ? 1.669 11.698 -8.928 1.00 86.44 166 HIS A N 1
ATOM 1300 C CA . HIS A 1 166 ? 2.367 10.608 -8.260 1.00 86.44 166 HIS A CA 1
ATOM 1301 C C . HIS A 1 166 ? 3.310 11.114 -7.171 1.00 86.44 166 HIS A C 1
ATOM 1303 O O . HIS A 1 166 ? 4.178 11.955 -7.429 1.00 86.44 166 HIS A O 1
ATOM 1309 N N . ILE A 1 167 ? 3.173 10.541 -5.975 1.00 90.56 167 ILE A N 1
ATOM 1310 C CA . ILE A 1 167 ? 4.063 10.775 -4.837 1.00 90.56 167 ILE A CA 1
ATOM 1311 C C . ILE A 1 167 ? 5.078 9.637 -4.768 1.00 90.56 167 ILE A C 1
ATOM 1313 O O . ILE A 1 167 ? 4.701 8.470 -4.709 1.00 90.56 167 ILE A O 1
ATOM 1317 N N . ASP A 1 168 ? 6.362 9.980 -4.783 1.00 91.88 168 ASP A N 1
ATOM 1318 C CA . ASP A 1 168 ? 7.455 9.006 -4.753 1.00 91.88 168 ASP A CA 1
ATOM 1319 C C . ASP A 1 168 ? 7.501 8.210 -3.439 1.00 91.88 168 ASP A C 1
ATOM 1321 O O . ASP A 1 168 ? 7.286 8.816 -2.383 1.00 91.88 168 ASP A O 1
ATOM 1325 N N . PRO A 1 169 ? 7.880 6.916 -3.451 1.00 95.06 169 PRO A N 1
ATOM 1326 C CA . PRO A 1 169 ? 8.179 6.186 -2.221 1.00 95.06 169 PRO A CA 1
ATOM 1327 C C . PRO A 1 169 ? 9.228 6.893 -1.358 1.00 95.06 169 PRO A C 1
ATOM 1329 O O . PRO A 1 169 ? 9.098 6.896 -0.137 1.00 95.06 169 PRO A O 1
ATOM 1332 N N . VAL A 1 170 ? 10.226 7.548 -1.973 1.00 95.56 170 VAL A N 1
ATOM 1333 C CA . VAL A 1 170 ? 11.267 8.288 -1.238 1.00 95.56 170 VAL A CA 1
ATOM 1334 C C . VAL A 1 170 ? 10.664 9.403 -0.382 1.00 95.56 170 VAL A C 1
ATOM 1336 O O . VAL A 1 170 ? 11.088 9.593 0.757 1.00 95.56 170 VAL A O 1
ATOM 1339 N N . VAL A 1 171 ? 9.640 10.103 -0.887 1.00 95.75 171 VAL A N 1
ATOM 1340 C CA . VAL A 1 171 ? 8.956 11.172 -0.139 1.00 95.75 171 VAL A CA 1
ATOM 1341 C C . VAL A 1 171 ? 8.287 10.597 1.106 1.00 95.75 171 VAL A C 1
ATOM 1343 O O . VAL A 1 171 ? 8.507 11.102 2.205 1.00 95.75 171 VAL A O 1
ATOM 1346 N N . ALA A 1 172 ? 7.512 9.521 0.948 1.00 97.00 172 ALA A N 1
ATOM 1347 C CA . ALA A 1 172 ? 6.819 8.900 2.072 1.00 97.00 172 ALA A CA 1
ATOM 1348 C C . ALA A 1 172 ? 7.809 8.336 3.106 1.00 97.00 172 ALA A C 1
ATOM 1350 O O . ALA A 1 172 ? 7.659 8.580 4.302 1.00 97.00 172 ALA A O 1
ATOM 1351 N N . ALA A 1 173 ? 8.863 7.654 2.648 1.00 97.88 173 ALA A N 1
ATOM 1352 C CA . ALA A 1 173 ? 9.913 7.117 3.509 1.00 97.88 173 ALA A CA 1
ATOM 1353 C C . ALA A 1 173 ? 10.652 8.218 4.287 1.00 97.88 173 ALA A C 1
ATOM 1355 O O . ALA A 1 173 ? 10.864 8.080 5.489 1.00 97.88 173 ALA A O 1
ATOM 1356 N N . THR A 1 174 ? 10.994 9.337 3.638 1.00 98.06 174 THR A N 1
ATOM 1357 C CA . THR A 1 174 ? 11.677 10.461 4.302 1.00 98.06 174 THR A CA 1
ATOM 1358 C C . THR A 1 174 ? 10.795 11.116 5.359 1.00 98.06 174 THR A C 1
ATOM 1360 O O . THR A 1 174 ? 11.280 11.395 6.454 1.00 98.06 174 THR A O 1
ATOM 1363 N N . ILE A 1 175 ? 9.501 11.317 5.083 1.00 98.44 175 ILE A N 1
ATOM 1364 C CA . ILE A 1 175 ? 8.573 11.863 6.085 1.00 98.44 175 ILE A CA 1
ATOM 1365 C C . ILE A 1 175 ? 8.424 10.888 7.256 1.00 98.44 175 ILE A C 1
ATOM 1367 O O . ILE A 1 175 ? 8.552 11.304 8.405 1.00 98.44 175 ILE A O 1
ATOM 1371 N N . LEU A 1 176 ? 8.235 9.589 7.000 1.00 98.50 176 LEU A N 1
ATOM 1372 C CA . LEU A 1 176 ? 8.114 8.616 8.085 1.00 98.50 176 LEU A CA 1
ATOM 1373 C C . LEU A 1 176 ? 9.378 8.564 8.950 1.00 98.50 176 LEU A C 1
ATOM 1375 O O . LEU A 1 176 ? 9.279 8.602 10.173 1.00 98.50 176 LEU A O 1
ATOM 1379 N N . TRP A 1 177 ? 10.560 8.527 8.332 1.00 98.56 177 TRP A N 1
ATOM 1380 C CA . TRP A 1 177 ? 11.842 8.572 9.039 1.00 98.56 177 TRP A CA 1
ATOM 1381 C C . TRP A 1 177 ? 11.990 9.847 9.881 1.00 98.56 177 TRP A C 1
ATOM 1383 O O . TRP A 1 177 ? 12.419 9.783 11.034 1.00 98.56 177 TRP A O 1
ATOM 1393 N N . SER A 1 178 ? 11.558 10.992 9.344 1.00 98.25 178 SER A N 1
ATOM 1394 C CA . SER A 1 178 ? 11.527 12.268 10.066 1.00 98.25 178 SER A CA 1
ATOM 1395 C C . SER A 1 178 ? 10.649 12.182 11.319 1.00 98.25 178 SER A C 1
ATOM 1397 O O . SER A 1 178 ? 11.061 12.560 12.414 1.00 98.25 178 SER A O 1
ATOM 1399 N N . HIS A 1 179 ? 9.478 11.554 11.200 1.00 97.62 179 HIS A N 1
ATOM 1400 C CA . HIS A 1 179 ? 8.574 11.329 12.322 1.00 97.62 179 HIS A CA 1
ATOM 1401 C C . HIS A 1 179 ? 9.070 10.234 13.273 1.00 97.62 179 HIS A C 1
ATOM 1403 O O . HIS A 1 179 ? 8.546 10.138 14.377 1.00 97.62 179 HIS A O 1
ATOM 1409 N N . CYS A 1 180 ? 10.088 9.456 12.890 1.00 97.12 180 CYS A N 1
ATOM 1410 C CA . CYS A 1 180 ? 10.769 8.465 13.728 1.00 97.12 180 CYS A CA 1
ATOM 1411 C C . CYS A 1 180 ? 12.043 9.002 14.411 1.00 97.12 180 CYS A C 1
ATOM 1413 O O . CYS A 1 180 ? 12.782 8.226 15.016 1.00 97.12 180 CYS A O 1
ATOM 1415 N N . GLY A 1 181 ? 12.298 10.315 14.363 1.00 96.38 181 GLY A N 1
ATOM 1416 C CA . GLY A 1 181 ? 13.373 10.959 15.126 1.00 96.38 181 GLY A CA 1
ATOM 1417 C C . GLY A 1 181 ? 14.652 11.261 14.345 1.00 96.38 181 GLY A C 1
ATOM 1418 O O . GLY A 1 181 ? 15.662 11.568 14.968 1.00 96.38 181 GLY A O 1
ATOM 1419 N N . TYR A 1 182 ? 14.624 11.211 13.006 1.00 96.50 182 TYR A N 1
ATOM 1420 C CA . TYR A 1 182 ? 15.752 11.619 12.148 1.00 96.50 182 TYR A CA 1
ATOM 1421 C C . TYR A 1 182 ? 17.062 10.853 12.411 1.00 96.50 182 TYR A C 1
ATOM 1423 O O . TYR A 1 182 ? 18.159 11.392 12.251 1.00 96.50 182 TYR A O 1
ATOM 1431 N N . LEU A 1 183 ? 16.966 9.591 12.833 1.00 97.62 183 LEU A N 1
ATOM 1432 C CA . LEU A 1 183 ? 18.130 8.823 13.266 1.00 97.62 183 LEU A CA 1
ATOM 1433 C C . LEU A 1 183 ? 19.056 8.480 12.079 1.00 97.62 183 LEU A C 1
ATOM 1435 O O . LEU A 1 183 ? 18.583 7.935 11.072 1.00 97.62 183 LEU A O 1
ATOM 1439 N N . PRO A 1 184 ? 20.367 8.780 12.151 1.00 96.56 184 PRO A N 1
ATOM 1440 C CA . PRO A 1 184 ? 21.311 8.467 11.079 1.00 96.56 184 PRO A CA 1
ATOM 1441 C C . PRO A 1 184 ? 21.364 6.968 10.767 1.00 96.56 184 PRO A C 1
ATOM 1443 O O . PRO A 1 184 ? 21.546 6.157 11.667 1.00 96.56 184 PRO A O 1
ATOM 1446 N N . GLY A 1 185 ? 21.236 6.596 9.491 1.00 95.00 185 GLY A N 1
ATOM 1447 C CA . GLY A 1 185 ? 21.255 5.191 9.055 1.00 95.00 185 GLY A CA 1
ATOM 1448 C C . GLY A 1 185 ? 19.927 4.438 9.218 1.00 95.00 185 GLY A C 1
ATOM 1449 O O . GLY A 1 185 ? 19.870 3.250 8.925 1.00 95.00 185 GLY A O 1
ATOM 1450 N N . HIS A 1 186 ? 18.850 5.110 9.645 1.00 97.56 186 HIS A N 1
ATOM 1451 C CA . HIS A 1 186 ? 17.518 4.508 9.823 1.00 97.56 186 HIS A CA 1
ATOM 1452 C C . HIS A 1 186 ? 16.600 4.707 8.612 1.00 97.56 186 HIS A C 1
ATOM 1454 O O . HIS A 1 186 ? 15.378 4.600 8.722 1.00 97.56 186 HIS A O 1
ATOM 1460 N N . ILE A 1 187 ? 17.177 5.018 7.453 1.00 97.38 187 ILE A N 1
ATOM 1461 C CA . ILE A 1 187 ? 16.445 5.130 6.199 1.00 97.38 187 ILE A CA 1
ATOM 1462 C C . ILE A 1 187 ? 17.275 4.570 5.043 1.00 97.38 187 ILE A C 1
ATOM 1464 O O . ILE A 1 187 ? 18.434 4.939 4.876 1.00 97.38 187 ILE A O 1
ATOM 1468 N N . GLU A 1 188 ? 16.667 3.701 4.241 1.00 95.19 188 GLU A N 1
ATOM 1469 C CA . GLU A 1 188 ? 17.268 3.089 3.055 1.00 95.19 188 GLU A CA 1
ATOM 1470 C C . GLU A 1 188 ? 16.472 3.501 1.810 1.00 95.19 188 GLU A C 1
ATOM 1472 O O . GLU A 1 188 ? 15.286 3.183 1.656 1.00 95.19 188 GLU A O 1
ATOM 1477 N N . TYR A 1 189 ? 17.123 4.237 0.912 1.00 94.50 189 TYR A N 1
ATOM 1478 C CA . TYR A 1 189 ? 16.590 4.594 -0.399 1.00 94.50 189 TYR A CA 1
ATOM 1479 C C . TYR A 1 189 ? 17.722 4.895 -1.374 1.00 94.50 189 TYR A C 1
ATOM 1481 O O . TYR A 1 189 ? 18.861 5.145 -0.985 1.00 94.50 189 TYR A O 1
ATOM 1489 N N . ALA A 1 190 ? 17.388 4.918 -2.659 1.00 93.31 190 ALA A N 1
ATOM 1490 C CA . ALA A 1 190 ? 18.286 5.400 -3.688 1.00 93.31 190 ALA A CA 1
ATOM 1491 C C . ALA A 1 190 ? 17.520 6.107 -4.803 1.00 93.31 190 ALA A C 1
ATOM 1493 O O . ALA A 1 190 ? 16.301 5.974 -4.932 1.00 93.31 190 ALA A O 1
ATOM 1494 N N . THR A 1 191 ? 18.248 6.858 -5.621 1.00 90.12 191 THR A N 1
ATOM 1495 C CA . THR A 1 191 ? 17.720 7.477 -6.833 1.00 90.12 191 THR A CA 1
ATOM 1496 C C . THR A 1 191 ? 18.173 6.690 -8.054 1.00 90.12 191 THR A C 1
ATOM 1498 O O . THR A 1 191 ? 19.264 6.122 -8.090 1.00 90.12 191 THR A O 1
ATOM 1501 N N . VAL A 1 192 ? 17.307 6.636 -9.061 1.00 91.25 192 VAL A N 1
ATOM 1502 C CA . VAL A 1 192 ? 17.543 5.895 -10.302 1.00 91.25 192 VAL A CA 1
ATOM 1503 C C . VAL A 1 192 ? 17.213 6.772 -11.504 1.00 91.25 192 VAL A C 1
ATOM 1505 O O . VAL A 1 192 ? 16.388 7.685 -11.414 1.00 91.25 192 VAL A O 1
ATOM 1508 N N . SER A 1 193 ? 17.881 6.515 -12.626 1.00 90.19 193 SER A N 1
ATOM 1509 C CA . SER A 1 193 ? 17.714 7.299 -13.850 1.00 90.19 193 SER A CA 1
ATOM 1510 C C . SER A 1 193 ? 16.294 7.189 -14.418 1.00 90.19 193 SER A C 1
ATOM 1512 O O . SER A 1 193 ? 15.665 6.132 -14.326 1.00 90.19 193 SER A O 1
ATOM 1514 N N . PRO A 1 194 ? 15.776 8.258 -15.049 1.00 89.00 194 PRO A N 1
ATOM 1515 C CA . PRO A 1 194 ? 14.513 8.194 -15.765 1.00 89.00 194 PRO A CA 1
ATOM 1516 C C . PRO A 1 194 ? 14.631 7.363 -17.046 1.00 89.00 194 PRO A C 1
ATOM 1518 O O . PRO A 1 194 ? 15.650 7.415 -17.735 1.00 89.00 194 PRO A O 1
ATOM 1521 N N . TYR A 1 195 ? 13.551 6.685 -17.441 1.00 88.81 195 TYR A N 1
ATOM 1522 C CA . TYR A 1 195 ? 13.499 6.036 -18.754 1.00 88.81 195 TYR A CA 1
ATOM 1523 C C . TYR A 1 195 ? 13.457 7.065 -19.888 1.00 88.81 195 TYR A C 1
ATOM 1525 O O . TYR A 1 195 ? 12.664 8.014 -19.870 1.00 88.81 195 TYR A O 1
ATOM 1533 N N . VAL A 1 196 ? 14.270 6.841 -20.919 1.00 85.69 196 VAL A N 1
ATOM 1534 C CA . VAL A 1 196 ? 14.304 7.673 -22.126 1.00 85.69 196 VAL A CA 1
ATOM 1535 C C . VAL A 1 196 ? 13.745 6.873 -23.297 1.00 85.69 196 VAL A C 1
ATOM 1537 O O . VAL A 1 196 ? 14.353 5.911 -23.751 1.00 85.69 196 VAL A O 1
ATOM 1540 N N . SER A 1 197 ? 12.581 7.280 -23.802 1.00 87.88 197 SER A N 1
ATOM 1541 C CA . SER A 1 197 ? 11.970 6.676 -24.989 1.00 87.88 197 SER A CA 1
ATOM 1542 C C . SER A 1 197 ? 11.216 7.709 -25.820 1.00 87.88 197 SER A C 1
ATOM 1544 O O . SER A 1 197 ? 10.632 8.651 -25.268 1.00 87.88 197 SER A O 1
ATOM 1546 N N . LYS A 1 198 ? 11.244 7.541 -27.149 1.00 85.31 198 LYS A N 1
ATOM 1547 C CA . LYS A 1 198 ? 10.532 8.411 -28.093 1.00 85.31 198 LYS A CA 1
ATOM 1548 C C . LYS A 1 198 ? 9.070 8.003 -28.280 1.00 85.31 198 LYS A C 1
ATOM 1550 O O . LYS A 1 198 ? 8.252 8.871 -28.576 1.00 85.31 198 LYS A O 1
ATOM 1555 N N . ALA A 1 199 ? 8.739 6.723 -28.091 1.00 86.81 199 ALA A N 1
ATOM 1556 C CA . ALA A 1 199 ? 7.387 6.196 -28.250 1.00 86.81 199 ALA A CA 1
ATOM 1557 C C . ALA A 1 199 ? 7.145 4.933 -27.393 1.00 86.81 199 ALA A C 1
ATOM 1559 O O . ALA A 1 199 ? 8.061 4.122 -27.219 1.00 86.81 199 ALA A O 1
ATOM 1560 N N . PRO A 1 200 ? 5.905 4.717 -26.906 1.00 90.44 200 PRO A N 1
ATOM 1561 C CA . PRO A 1 200 ? 5.556 3.513 -26.160 1.00 90.44 200 PRO A CA 1
ATOM 1562 C C . PRO A 1 200 ? 5.636 2.245 -27.024 1.00 90.44 200 PRO A C 1
ATOM 1564 O O . PRO A 1 200 ? 5.571 2.288 -28.252 1.00 90.44 200 PRO A O 1
ATOM 1567 N N . GLY A 1 201 ? 5.725 1.086 -26.370 1.00 93.12 201 GLY A N 1
ATOM 1568 C CA . GLY A 1 201 ? 5.794 -0.226 -27.010 1.00 93.12 201 GLY A CA 1
ATOM 1569 C C . GLY A 1 201 ? 7.181 -0.857 -26.899 1.00 93.12 201 GLY A C 1
ATOM 1570 O O . GLY A 1 201 ? 7.820 -0.811 -25.849 1.00 93.12 201 GLY A O 1
ATOM 1571 N N . ALA A 1 202 ? 7.648 -1.501 -27.971 1.00 93.31 202 ALA A N 1
ATOM 1572 C CA . ALA A 1 202 ? 8.885 -2.285 -27.938 1.00 93.31 202 ALA A CA 1
ATOM 1573 C C . ALA A 1 202 ? 10.136 -1.438 -27.632 1.00 93.31 202 ALA A C 1
ATOM 1575 O O . ALA A 1 202 ? 11.010 -1.901 -26.898 1.00 93.31 202 ALA A O 1
ATOM 1576 N N . GLU A 1 203 ? 10.210 -0.207 -28.156 1.00 93.12 203 GLU A N 1
ATOM 1577 C CA . GLU A 1 203 ? 11.306 0.731 -27.877 1.00 93.12 203 GLU A CA 1
ATOM 1578 C C . GLU A 1 203 ? 11.330 1.131 -26.400 1.00 93.12 203 GLU A C 1
ATOM 1580 O O . GLU A 1 203 ? 12.348 0.937 -25.739 1.00 93.12 203 GLU A O 1
ATOM 1585 N N . GLY A 1 204 ? 10.210 1.624 -25.862 1.00 92.81 204 GLY A N 1
ATOM 1586 C CA . GLY A 1 204 ? 10.112 2.008 -24.454 1.00 92.81 204 GLY A CA 1
ATOM 1587 C C . GLY A 1 204 ? 10.450 0.867 -23.499 1.00 92.81 204 GLY A C 1
ATOM 1588 O O . GLY A 1 204 ? 11.238 1.035 -22.573 1.00 92.81 204 GLY A O 1
ATOM 1589 N N . ARG A 1 205 ? 9.946 -0.340 -23.772 1.00 94.00 205 ARG A N 1
ATOM 1590 C CA . ARG A 1 205 ? 10.274 -1.537 -22.982 1.00 94.00 205 ARG A CA 1
ATOM 1591 C C . ARG A 1 205 ? 11.746 -1.935 -23.083 1.00 94.00 205 ARG A C 1
ATOM 1593 O O . ARG A 1 205 ? 12.290 -2.477 -22.126 1.00 94.00 205 ARG A O 1
ATOM 1600 N N . ARG A 1 206 ? 12.392 -1.711 -24.232 1.00 93.94 206 ARG A N 1
ATOM 1601 C CA . ARG A 1 206 ? 13.835 -1.933 -24.381 1.00 93.94 206 ARG A CA 1
ATOM 1602 C C . ARG A 1 206 ? 14.625 -0.935 -23.534 1.00 93.94 206 ARG A C 1
ATOM 1604 O O . ARG A 1 206 ? 15.500 -1.379 -22.803 1.00 93.94 206 ARG A O 1
ATOM 1611 N N . ALA A 1 207 ? 14.253 0.344 -23.554 1.00 93.31 207 ALA A N 1
ATOM 1612 C CA . ALA A 1 207 ? 14.887 1.370 -22.725 1.00 93.31 207 ALA A CA 1
ATOM 1613 C C . ALA A 1 207 ? 14.793 1.046 -21.223 1.00 93.31 207 ALA A C 1
ATOM 1615 O O . ALA A 1 207 ? 15.779 1.168 -20.505 1.00 93.31 207 ALA A O 1
ATOM 1616 N N . VAL A 1 208 ? 13.639 0.555 -20.753 1.00 94.12 208 VAL A N 1
ATOM 1617 C CA . VAL A 1 208 ? 13.485 0.075 -19.367 1.00 94.12 208 VAL A CA 1
ATOM 1618 C C . VAL A 1 208 ? 14.468 -1.050 -19.046 1.00 94.12 208 VAL A C 1
ATOM 1620 O O . VAL A 1 208 ? 15.167 -0.976 -18.041 1.00 94.12 208 VAL A O 1
ATOM 1623 N N . ARG A 1 209 ? 14.554 -2.082 -19.899 1.00 94.19 209 ARG A N 1
ATOM 1624 C CA . ARG A 1 209 ? 15.470 -3.214 -19.673 1.00 94.19 209 ARG A CA 1
ATOM 1625 C C . ARG A 1 209 ? 16.933 -2.782 -19.650 1.00 94.19 209 ARG A C 1
ATOM 1627 O O . ARG A 1 209 ? 17.691 -3.284 -18.832 1.00 94.19 209 ARG A O 1
ATOM 1634 N N . GLU A 1 210 ? 17.323 -1.873 -20.540 1.00 94.38 210 GLU A N 1
ATOM 1635 C CA . GLU A 1 210 ? 18.684 -1.329 -20.588 1.00 94.38 210 GLU A CA 1
ATOM 1636 C C . GLU A 1 210 ? 19.026 -0.559 -19.307 1.00 94.38 210 GLU A C 1
ATOM 1638 O O . GLU A 1 210 ? 20.115 -0.740 -18.768 1.00 94.38 210 GLU A O 1
ATOM 1643 N N . GLU A 1 211 ? 18.104 0.256 -18.786 1.00 94.19 211 GLU A N 1
ATOM 1644 C CA . GLU A 1 211 ? 18.319 0.955 -17.517 1.00 94.19 211 GLU A CA 1
ATOM 1645 C C . GLU A 1 211 ? 18.363 -0.013 -16.331 1.00 94.19 211 GLU A C 1
ATOM 1647 O O . GLU A 1 211 ? 19.301 0.062 -15.544 1.00 94.19 211 GLU A O 1
ATOM 1652 N N . ILE A 1 212 ? 17.437 -0.974 -16.224 1.00 94.12 212 ILE A N 1
ATOM 1653 C CA . ILE A 1 212 ? 17.464 -1.985 -15.151 1.00 94.12 212 ILE A CA 1
ATOM 1654 C C . ILE A 1 212 ? 18.779 -2.775 -15.174 1.00 94.12 212 ILE A C 1
ATOM 1656 O O . ILE A 1 212 ? 19.408 -2.921 -14.129 1.00 94.12 212 ILE A O 1
ATOM 1660 N N . ALA A 1 213 ? 19.258 -3.193 -16.349 1.00 94.69 213 ALA A N 1
ATOM 1661 C CA . ALA A 1 213 ? 20.536 -3.893 -16.471 1.00 94.69 213 ALA A CA 1
ATOM 1662 C C . ALA A 1 213 ? 21.723 -3.043 -15.976 1.00 94.69 213 ALA A C 1
ATOM 1664 O O . ALA A 1 213 ? 22.641 -3.568 -15.352 1.00 94.69 213 ALA A O 1
ATOM 1665 N N . LYS A 1 214 ? 21.709 -1.720 -16.198 1.00 94.19 214 LYS A N 1
ATOM 1666 C CA . LYS A 1 214 ? 22.725 -0.818 -15.626 1.00 94.19 214 LYS A CA 1
ATO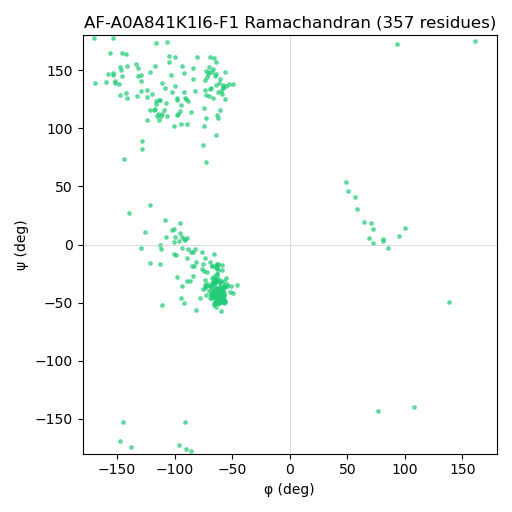M 1667 C C . LYS A 1 214 ? 22.625 -0.764 -14.103 1.00 94.19 214 LYS A C 1
ATOM 1669 O O . LYS A 1 214 ? 23.656 -0.843 -13.435 1.00 94.19 214 LYS A O 1
ATOM 1674 N N . LEU A 1 215 ? 21.412 -0.655 -13.554 1.00 92.75 215 LEU A N 1
ATOM 1675 C CA . LEU A 1 215 ? 21.188 -0.634 -12.102 1.00 92.75 215 LEU A CA 1
ATOM 1676 C C . LEU A 1 215 ? 21.708 -1.916 -11.438 1.00 92.75 215 LEU A C 1
ATOM 1678 O O . LEU A 1 215 ? 22.361 -1.834 -10.403 1.00 92.75 215 LEU A O 1
ATOM 1682 N N . GLU A 1 216 ? 21.509 -3.073 -12.072 1.00 93.69 216 GLU A N 1
ATOM 1683 C CA . GLU A 1 216 ? 21.980 -4.377 -11.580 1.00 93.69 216 GLU A CA 1
ATOM 1684 C C . 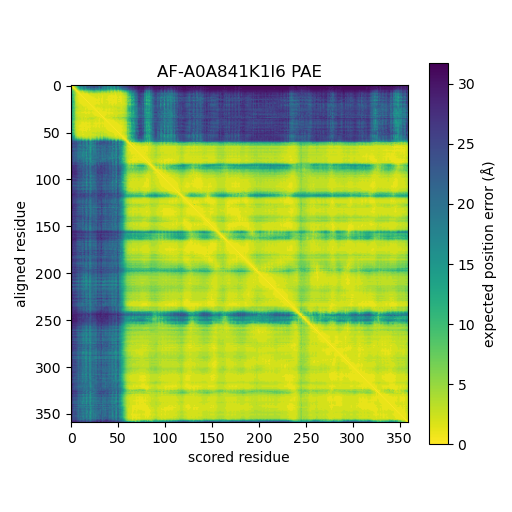GLU A 1 216 ? 23.512 -4.478 -11.483 1.00 93.69 216 GLU A C 1
ATOM 1686 O O . GLU A 1 216 ? 24.033 -5.225 -10.656 1.00 93.69 216 GLU A O 1
ATOM 1691 N N . THR A 1 217 ? 24.255 -3.699 -12.277 1.00 95.50 217 THR A N 1
ATOM 1692 C CA . THR A 1 217 ? 25.725 -3.634 -12.171 1.00 95.50 217 THR A CA 1
ATOM 1693 C C . THR A 1 217 ? 26.222 -2.715 -11.051 1.00 95.50 217 THR A C 1
ATOM 1695 O O . THR A 1 217 ? 27.387 -2.794 -10.658 1.00 95.50 217 THR A O 1
ATOM 1698 N N . ASN A 1 218 ? 25.357 -1.857 -10.501 1.00 95.56 218 ASN A N 1
ATOM 1699 C CA . ASN A 1 218 ? 25.711 -0.915 -9.446 1.00 95.56 218 ASN A CA 1
ATOM 1700 C C . ASN A 1 218 ? 25.518 -1.553 -8.062 1.00 95.56 218 ASN A C 1
ATOM 1702 O O . ASN A 1 218 ? 24.403 -1.646 -7.551 1.00 95.56 218 ASN A O 1
ATOM 1706 N N . GLN A 1 219 ? 26.625 -1.947 -7.428 1.00 94.69 219 GLN A N 1
ATOM 1707 C CA . GLN A 1 219 ? 26.589 -2.635 -6.134 1.00 94.69 219 GLN A CA 1
ATOM 1708 C C . GLN A 1 219 ? 25.940 -1.795 -5.027 1.00 94.69 219 GLN A C 1
ATOM 1710 O O . GLN A 1 219 ? 25.144 -2.323 -4.266 1.00 94.69 219 GLN A O 1
ATOM 1715 N N . THR A 1 220 ? 26.174 -0.480 -4.978 1.00 93.62 220 THR A N 1
ATOM 1716 C CA . THR A 1 220 ? 25.555 0.391 -3.965 1.00 93.62 220 THR A CA 1
ATOM 1717 C C . THR A 1 220 ? 24.030 0.413 -4.079 1.00 93.62 220 THR A C 1
ATOM 1719 O O . THR A 1 220 ? 23.335 0.394 -3.067 1.00 93.62 220 THR A O 1
ATOM 1722 N N . LEU A 1 221 ? 23.493 0.410 -5.302 1.00 93.75 221 LEU A N 1
ATOM 1723 C CA . LEU A 1 221 ? 22.049 0.307 -5.519 1.00 93.75 221 LEU A CA 1
ATOM 1724 C C . LEU A 1 221 ? 21.516 -1.073 -5.132 1.00 93.75 221 LEU A C 1
ATOM 1726 O O . LEU A 1 221 ? 20.489 -1.175 -4.463 1.00 93.75 221 LEU A O 1
ATOM 1730 N N . MET A 1 222 ? 22.226 -2.132 -5.518 1.00 94.25 222 MET A N 1
ATOM 1731 C CA . MET A 1 222 ? 21.829 -3.498 -5.180 1.00 94.25 222 MET A CA 1
ATOM 1732 C C . MET A 1 222 ? 21.883 -3.768 -3.673 1.00 94.25 222 MET A C 1
ATOM 1734 O O . MET A 1 222 ? 21.074 -4.543 -3.170 1.00 94.25 222 MET A O 1
ATOM 1738 N N . ASP A 1 223 ? 22.764 -3.103 -2.928 1.00 95.25 223 ASP A N 1
ATOM 1739 C CA . ASP A 1 223 ? 22.799 -3.159 -1.464 1.00 95.25 223 ASP A CA 1
ATOM 1740 C C . ASP A 1 223 ? 21.510 -2.612 -0.848 1.00 95.25 223 ASP A C 1
ATOM 1742 O O . ASP A 1 223 ? 20.959 -3.237 0.059 1.00 95.25 223 ASP A O 1
ATOM 1746 N N . VAL A 1 224 ? 20.989 -1.498 -1.376 1.00 95.56 224 VAL A N 1
ATOM 1747 C CA . VAL A 1 224 ? 19.692 -0.943 -0.958 1.00 95.56 224 VAL A CA 1
ATOM 1748 C C . VAL A 1 224 ? 18.573 -1.944 -1.245 1.00 95.56 224 VAL A C 1
ATOM 1750 O O . VAL A 1 224 ? 17.790 -2.245 -0.350 1.00 95.56 224 VAL A O 1
ATOM 1753 N N . ILE A 1 225 ? 18.531 -2.541 -2.442 1.00 94.56 225 ILE A N 1
ATOM 1754 C CA . ILE A 1 225 ? 17.520 -3.559 -2.787 1.00 94.56 225 ILE A CA 1
ATOM 1755 C C . ILE A 1 225 ? 17.570 -4.759 -1.836 1.00 94.56 225 ILE A C 1
ATOM 1757 O O . ILE A 1 225 ? 16.541 -5.169 -1.303 1.00 94.56 225 ILE A O 1
ATOM 1761 N N . ARG A 1 226 ? 18.766 -5.282 -1.542 1.00 94.75 226 ARG A N 1
ATOM 1762 C CA . ARG A 1 226 ? 18.928 -6.408 -0.609 1.00 94.75 226 ARG A CA 1
ATOM 1763 C C . ARG A 1 226 ? 18.440 -6.081 0.805 1.00 94.75 226 ARG A C 1
ATOM 1765 O O . ARG A 1 226 ? 17.983 -6.980 1.505 1.00 94.75 226 ARG A O 1
ATOM 1772 N N . ARG A 1 227 ? 18.526 -4.818 1.234 1.00 95.62 227 ARG A N 1
ATOM 1773 C CA . ARG A 1 227 ? 17.994 -4.361 2.530 1.00 95.62 227 ARG A CA 1
ATOM 1774 C C . ARG A 1 227 ? 16.474 -4.229 2.515 1.00 95.62 227 ARG A C 1
ATOM 1776 O O . ARG A 1 227 ? 15.835 -4.639 3.481 1.00 95.62 227 ARG A O 1
ATOM 1783 N N . ILE A 1 228 ? 15.900 -3.754 1.408 1.00 94.94 228 ILE A N 1
ATOM 1784 C CA . ILE A 1 228 ? 14.445 -3.707 1.194 1.00 94.94 228 ILE A CA 1
ATOM 1785 C C . ILE A 1 228 ? 13.835 -5.117 1.281 1.00 94.94 228 ILE A C 1
ATOM 1787 O O . ILE A 1 228 ? 12.766 -5.289 1.863 1.00 94.94 228 ILE A O 1
ATOM 1791 N N . ASP A 1 229 ? 14.521 -6.149 0.786 1.00 96.31 229 ASP A N 1
ATOM 1792 C CA . ASP A 1 229 ? 14.043 -7.540 0.870 1.00 96.31 229 ASP A CA 1
ATOM 1793 C C . ASP A 1 229 ? 13.931 -8.063 2.319 1.00 96.31 229 ASP A C 1
ATOM 1795 O O . ASP A 1 229 ? 13.241 -9.052 2.599 1.00 96.31 229 ASP A O 1
ATOM 1799 N N . GLY A 1 230 ? 14.587 -7.380 3.259 1.00 95.50 230 GLY A N 1
ATOM 1800 C CA . GLY A 1 230 ? 14.578 -7.677 4.685 1.00 95.50 230 GLY A CA 1
ATOM 1801 C C . GLY A 1 230 ? 13.379 -7.128 5.460 1.00 95.50 230 GLY A C 1
ATOM 1802 O O . GLY A 1 230 ? 13.290 -7.421 6.645 1.00 95.50 230 GLY A O 1
ATOM 1803 N N . ILE A 1 231 ? 12.461 -6.369 4.844 1.00 97.88 231 ILE A N 1
ATOM 1804 C CA . ILE A 1 231 ? 11.378 -5.706 5.592 1.00 97.88 231 ILE A CA 1
ATOM 1805 C C . ILE A 1 231 ? 10.453 -6.681 6.341 1.00 97.88 231 ILE A C 1
ATOM 1807 O O . ILE A 1 231 ? 10.079 -7.747 5.837 1.00 97.88 231 ILE A O 1
ATOM 1811 N N . ASP A 1 232 ? 10.028 -6.264 7.533 1.00 97.38 232 ASP A N 1
ATOM 1812 C CA . ASP A 1 232 ? 9.128 -6.991 8.437 1.00 97.38 232 ASP A CA 1
ATOM 1813 C C . ASP A 1 232 ? 7.664 -6.588 8.236 1.00 97.38 232 ASP A C 1
ATOM 1815 O O . ASP A 1 232 ? 6.737 -7.404 8.345 1.00 97.38 232 ASP A O 1
ATOM 1819 N N . ILE A 1 233 ? 7.458 -5.302 7.944 1.00 98.44 233 ILE A N 1
ATOM 1820 C CA . ILE A 1 233 ? 6.152 -4.674 7.764 1.00 98.44 233 ILE A CA 1
ATOM 1821 C C . ILE A 1 233 ? 6.197 -3.845 6.482 1.00 98.44 233 ILE A C 1
ATOM 1823 O O . ILE A 1 233 ? 7.066 -2.995 6.327 1.00 98.44 233 ILE A O 1
ATOM 1827 N N . ALA A 1 234 ? 5.242 -4.052 5.580 1.00 98.62 234 ALA A N 1
ATOM 1828 C CA . ALA A 1 234 ? 5.087 -3.253 4.370 1.00 98.62 234 ALA A CA 1
ATOM 1829 C C . ALA A 1 234 ? 3.783 -2.445 4.418 1.00 98.62 234 ALA A C 1
ATOM 1831 O O . ALA A 1 234 ? 2.709 -3.029 4.544 1.00 98.62 234 ALA A O 1
ATOM 1832 N N . PHE A 1 235 ? 3.863 -1.123 4.269 1.00 98.69 235 PHE A N 1
ATOM 1833 C CA . PHE A 1 235 ? 2.723 -0.242 4.012 1.00 98.69 235 PHE A CA 1
ATOM 1834 C C . PHE A 1 235 ? 2.647 0.053 2.513 1.00 98.69 235 PHE A C 1
ATOM 1836 O O . PHE A 1 235 ? 3.510 0.727 1.939 1.00 98.69 235 PHE A O 1
ATOM 1843 N N . VAL A 1 236 ? 1.609 -0.477 1.869 1.00 97.69 236 VAL A N 1
ATOM 1844 C CA . VAL A 1 236 ? 1.504 -0.565 0.410 1.00 97.69 236 VAL A CA 1
ATOM 1845 C C . VAL A 1 236 ? 0.179 -0.023 -0.107 1.00 97.69 236 VAL A C 1
ATOM 1847 O O . VAL A 1 236 ? -0.858 -0.184 0.531 1.00 97.69 236 VAL A O 1
ATOM 1850 N N . SER A 1 237 ? 0.187 0.593 -1.283 1.00 92.50 237 SER A N 1
ATOM 1851 C CA . SER A 1 237 ? -1.028 0.966 -2.010 1.00 92.50 237 SER A CA 1
ATOM 1852 C C . SER A 1 237 ? -1.271 0.019 -3.181 1.00 92.50 237 SER A C 1
ATOM 1854 O O . SER A 1 237 ? -0.360 -0.650 -3.682 1.00 92.50 237 SER A O 1
ATOM 1856 N N . MET A 1 238 ? -2.533 -0.046 -3.588 1.00 91.38 238 MET A N 1
ATOM 1857 C CA . MET A 1 238 ? -2.984 -0.749 -4.779 1.00 91.38 238 MET A CA 1
ATOM 1858 C C . MET A 1 238 ? -3.580 0.257 -5.759 1.00 91.38 238 MET A C 1
ATOM 1860 O O . MET A 1 238 ? -4.120 1.294 -5.361 1.00 91.38 238 MET A O 1
ATOM 1864 N N . GLY A 1 239 ? -3.543 -0.083 -7.038 1.00 89.88 239 GLY A N 1
ATOM 1865 C CA . GLY A 1 239 ? -4.212 0.696 -8.064 1.00 89.88 239 GLY A CA 1
ATOM 1866 C C . GLY A 1 239 ? -4.725 -0.154 -9.212 1.00 89.88 239 GLY A C 1
ATOM 1867 O O . GLY A 1 239 ? -4.821 -1.383 -9.144 1.00 89.88 239 GLY A O 1
ATOM 1868 N N . THR A 1 240 ? -5.130 0.535 -10.271 1.00 87.88 240 THR A N 1
ATOM 1869 C CA . THR A 1 240 ? -5.693 -0.073 -11.477 1.00 87.88 240 THR A CA 1
ATOM 1870 C C . THR A 1 240 ? -4.868 0.298 -12.697 1.00 87.88 240 THR A C 1
ATOM 1872 O O . THR A 1 240 ? -4.303 1.384 -12.792 1.00 87.88 240 THR A O 1
ATOM 1875 N N . VAL A 1 241 ? -4.820 -0.612 -13.660 1.00 85.56 241 VAL A N 1
ATOM 1876 C CA . VAL A 1 241 ? -4.044 -0.472 -14.893 1.00 85.56 241 VAL A CA 1
ATOM 1877 C C . VAL A 1 241 ? -4.709 0.480 -15.896 1.00 85.56 241 VAL A C 1
ATOM 1879 O O . VAL A 1 241 ? -4.036 1.036 -16.757 1.00 85.56 241 VAL A O 1
ATOM 1882 N N . ASN A 1 242 ? -6.017 0.729 -15.786 1.00 76.75 242 ASN A N 1
ATOM 1883 C CA . ASN A 1 242 ? -6.717 1.664 -16.670 1.00 76.75 242 ASN A CA 1
ATOM 1884 C C . ASN A 1 242 ? -7.819 2.447 -15.934 1.00 76.75 242 ASN A C 1
ATOM 1886 O O . ASN A 1 242 ? -9.016 2.221 -16.144 1.00 76.75 242 ASN A O 1
ATOM 1890 N N . PRO A 1 243 ? -7.451 3.415 -15.077 1.00 66.94 243 PRO A N 1
ATOM 1891 C CA . PRO A 1 243 ? -8.431 4.209 -14.335 1.00 66.94 243 PRO A CA 1
ATOM 1892 C C . PRO A 1 243 ? -9.266 5.130 -15.228 1.00 66.94 243 PRO A C 1
ATOM 1894 O O . PRO A 1 243 ? -10.334 5.575 -14.809 1.00 66.94 243 PRO A O 1
ATOM 1897 N N . GLY A 1 244 ? -8.814 5.419 -16.455 1.00 59.78 244 GLY A N 1
ATOM 1898 C CA . GLY A 1 244 ? -9.513 6.290 -17.401 1.00 59.78 244 GLY A CA 1
ATOM 1899 C C . GLY A 1 244 ? -10.868 5.755 -17.865 1.00 59.78 244 GLY A C 1
ATOM 1900 O O . GLY A 1 244 ? -11.703 6.552 -18.288 1.00 59.78 244 GLY A O 1
ATOM 1901 N N . ARG A 1 245 ? -11.105 4.443 -17.728 1.00 54.34 245 ARG A N 1
ATOM 1902 C CA . ARG A 1 245 ? -12.427 3.812 -17.870 1.00 54.34 245 ARG A CA 1
ATOM 1903 C C . ARG A 1 245 ? -13.263 3.846 -16.585 1.00 54.34 245 ARG A C 1
ATOM 1905 O O . ARG A 1 245 ? -14.467 3.637 -16.651 1.00 54.34 245 ARG A O 1
ATOM 1912 N N . VAL A 1 246 ? -12.636 4.065 -15.428 1.00 55.16 246 VAL A N 1
ATOM 1913 C CA . VAL A 1 246 ? -13.247 3.852 -14.109 1.00 55.16 246 VAL A CA 1
ATOM 1914 C C . VAL A 1 246 ? -13.918 5.119 -13.572 1.00 55.16 246 VAL A C 1
ATOM 1916 O O . VAL A 1 246 ? -15.072 5.042 -13.156 1.00 55.16 246 VAL A O 1
ATOM 1919 N N . ASN A 1 247 ? -13.242 6.280 -13.564 1.00 64.56 247 ASN A N 1
ATOM 1920 C CA . ASN A 1 247 ? -13.839 7.543 -13.093 1.00 64.56 247 ASN A CA 1
ATOM 1921 C C . ASN A 1 247 ? -12.976 8.792 -13.427 1.00 64.56 247 ASN A C 1
ATOM 1923 O O . ASN A 1 247 ? -11.762 8.757 -13.208 1.00 64.56 247 ASN A O 1
ATOM 1927 N N . PRO A 1 248 ? -13.561 9.932 -13.858 1.00 65.44 248 PRO A N 1
ATOM 1928 C CA . PRO A 1 248 ? -12.849 11.211 -13.988 1.00 65.44 248 PRO A CA 1
ATOM 1929 C C . PRO A 1 248 ? -12.132 11.685 -12.712 1.00 65.44 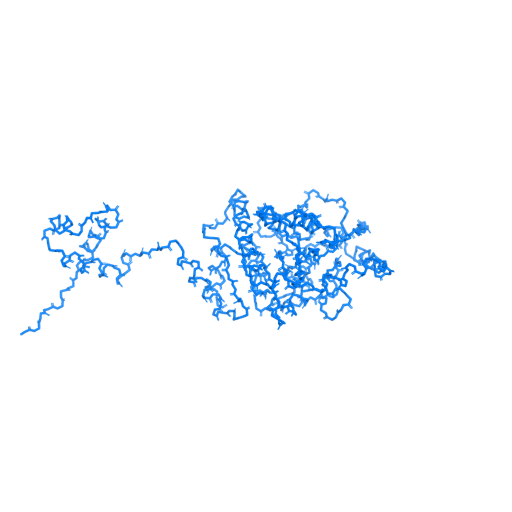248 PRO A C 1
ATOM 1931 O O . PRO A 1 248 ? -11.048 12.252 -12.806 1.00 65.44 248 PRO A O 1
ATOM 1934 N N . ILE A 1 249 ? -12.694 11.407 -11.528 1.00 66.94 249 ILE A N 1
ATOM 1935 C CA . ILE A 1 249 ? -12.126 11.759 -10.212 1.00 66.94 249 ILE A CA 1
ATOM 1936 C C . ILE A 1 249 ? -10.760 11.087 -10.002 1.00 66.94 249 ILE A C 1
ATOM 1938 O O . ILE A 1 249 ? -9.877 11.649 -9.355 1.00 66.94 249 ILE A O 1
ATOM 1942 N N . THR A 1 250 ? -10.566 9.891 -10.561 1.00 65.38 250 THR A N 1
ATOM 1943 C CA . THR A 1 250 ? -9.401 9.043 -10.282 1.00 65.38 250 THR A CA 1
ATOM 1944 C C . THR A 1 250 ? -8.455 8.867 -11.457 1.00 65.38 250 THR A C 1
ATOM 1946 O O . THR A 1 250 ? -7.439 8.190 -11.306 1.00 65.38 250 THR A O 1
ATOM 1949 N N . ARG A 1 251 ? -8.760 9.476 -12.610 1.00 62.88 251 ARG A N 1
ATOM 1950 C CA . ARG A 1 251 ? -8.094 9.248 -13.904 1.00 62.88 251 ARG A CA 1
ATOM 1951 C C . ARG A 1 251 ? -6.562 9.215 -13.827 1.00 62.88 251 ARG A C 1
ATOM 1953 O O . ARG A 1 251 ? -5.957 8.414 -14.524 1.00 62.88 251 ARG A O 1
ATOM 1960 N N . ASN A 1 252 ? -5.968 10.019 -12.942 1.00 67.25 252 ASN A N 1
ATOM 1961 C CA . ASN A 1 252 ? -4.517 10.196 -12.823 1.00 67.25 252 ASN A CA 1
ATOM 1962 C C . ASN A 1 252 ? -3.972 9.948 -11.403 1.00 67.25 252 ASN A C 1
ATOM 1964 O O . ASN A 1 252 ? -2.850 10.350 -11.116 1.00 67.25 252 ASN A O 1
ATOM 1968 N N . ARG A 1 253 ? -4.784 9.391 -10.491 1.00 73.31 253 ARG A N 1
ATOM 1969 C CA . ARG A 1 253 ? -4.480 9.358 -9.041 1.00 73.31 253 ARG A CA 1
ATOM 1970 C C . ARG A 1 253 ? -4.411 7.954 -8.438 1.00 73.31 253 ARG A C 1
ATOM 1972 O O . ARG A 1 253 ? -3.912 7.794 -7.333 1.00 73.31 253 ARG A O 1
ATOM 1979 N N . VAL A 1 254 ? -4.925 6.943 -9.140 1.00 74.50 254 VAL A N 1
ATOM 1980 C CA . VAL A 1 254 ? -5.026 5.552 -8.641 1.00 74.50 254 VAL A CA 1
ATOM 1981 C C . VAL A 1 254 ? -4.285 4.558 -9.538 1.00 74.50 254 VAL A C 1
ATOM 1983 O O . VAL A 1 254 ? -4.747 3.441 -9.769 1.00 74.50 254 VAL A O 1
ATOM 1986 N N . THR A 1 255 ? -3.175 5.001 -10.126 1.00 80.56 255 THR A N 1
ATOM 1987 C CA . THR A 1 255 ? -2.381 4.183 -11.041 1.00 80.56 255 THR A CA 1
ATOM 1988 C C . THR A 1 255 ? -0.945 4.680 -11.141 1.00 80.56 255 THR A C 1
ATOM 1990 O O . THR A 1 255 ? -0.719 5.891 -11.140 1.00 80.56 255 THR A O 1
ATOM 1993 N N . MET A 1 256 ? 0.018 3.776 -11.336 1.00 86.25 256 MET A N 1
ATOM 1994 C CA . MET A 1 256 ? 1.332 4.163 -11.864 1.00 86.25 256 MET A CA 1
ATOM 1995 C C . MET A 1 256 ? 1.398 4.218 -13.384 1.00 86.25 256 MET A C 1
ATOM 1997 O O . MET A 1 256 ? 2.426 4.632 -13.912 1.00 86.25 256 MET A O 1
ATOM 2001 N N . THR A 1 257 ? 0.367 3.803 -14.128 1.00 83.81 257 THR A N 1
ATOM 2002 C CA . THR A 1 257 ? 0.474 3.744 -15.595 1.00 83.81 257 THR A CA 1
ATOM 2003 C C . THR A 1 257 ? 0.706 5.113 -16.223 1.00 83.81 257 THR A C 1
ATOM 2005 O O . THR A 1 257 ? 1.260 5.191 -17.315 1.00 83.81 257 THR A O 1
ATOM 2008 N N . SER A 1 258 ? 0.352 6.199 -15.528 1.00 81.94 258 SER A N 1
ATOM 2009 C CA . SER A 1 258 ? 0.668 7.563 -15.962 1.00 81.94 258 SER A CA 1
ATOM 2010 C C . SER A 1 258 ? 2.187 7.823 -15.992 1.00 81.94 258 SER A C 1
ATOM 2012 O O . SER A 1 258 ? 2.685 8.526 -16.868 1.00 81.94 258 SER A O 1
ATOM 2014 N N . LEU A 1 259 ? 2.963 7.175 -15.110 1.00 86.88 259 LEU A N 1
ATOM 2015 C CA . LEU A 1 259 ? 4.433 7.213 -15.130 1.00 86.88 259 LEU A CA 1
ATOM 2016 C C . LEU A 1 259 ? 5.024 6.502 -16.353 1.00 86.88 259 LEU A C 1
ATOM 2018 O O . LEU A 1 259 ? 6.186 6.715 -16.694 1.00 86.88 259 LEU A O 1
ATOM 2022 N N . LEU A 1 260 ? 4.232 5.647 -17.001 1.00 88.62 260 LEU A N 1
ATOM 2023 C CA . LEU A 1 260 ? 4.662 4.759 -18.069 1.00 88.62 260 LEU A CA 1
ATOM 2024 C C . LEU A 1 260 ? 4.166 5.190 -19.450 1.00 88.62 260 LEU A C 1
ATOM 2026 O O . LEU A 1 260 ? 4.430 4.476 -20.405 1.00 88.62 260 LEU A O 1
ATOM 2030 N N . GLU A 1 261 ? 3.523 6.351 -19.609 1.00 85.38 261 GLU A N 1
ATOM 2031 C CA . GLU A 1 261 ? 2.916 6.791 -20.883 1.00 85.38 261 GLU A CA 1
ATOM 2032 C C . GLU A 1 261 ? 3.864 6.715 -22.097 1.00 85.38 261 GLU A C 1
ATOM 2034 O O . GLU A 1 261 ? 3.441 6.373 -23.200 1.00 85.38 261 GLU A O 1
ATOM 2039 N N . LYS A 1 262 ? 5.160 6.999 -21.901 1.00 87.06 262 LYS A N 1
ATOM 2040 C CA . LYS A 1 262 ? 6.196 6.911 -22.953 1.00 87.06 262 LYS A CA 1
ATOM 2041 C C . LYS A 1 262 ? 6.770 5.507 -23.154 1.00 87.06 262 LYS A C 1
ATOM 2043 O O . LYS A 1 262 ? 7.576 5.301 -24.052 1.00 87.06 262 LYS A O 1
ATOM 2048 N N . ILE A 1 263 ? 6.393 4.563 -22.304 1.00 91.44 263 ILE A N 1
ATOM 2049 C CA . ILE A 1 263 ? 6.934 3.206 -22.226 1.00 91.44 263 ILE A CA 1
ATOM 2050 C C . ILE A 1 263 ? 5.892 2.192 -22.682 1.00 91.44 263 ILE A C 1
ATOM 2052 O O . ILE A 1 263 ? 6.159 1.373 -23.559 1.00 91.44 263 ILE A O 1
ATOM 2056 N N . VAL A 1 264 ? 4.697 2.255 -22.104 1.00 92.00 264 VAL A N 1
ATOM 2057 C CA . VAL A 1 264 ? 3.571 1.373 -22.384 1.00 92.00 264 VAL A CA 1
ATOM 2058 C C . VAL A 1 264 ? 2.267 2.118 -22.110 1.00 92.00 264 VAL A C 1
ATOM 2060 O O . VAL A 1 264 ? 2.145 2.880 -21.155 1.00 92.00 264 VAL A O 1
ATOM 2063 N N . THR A 1 265 ? 1.267 1.898 -22.954 1.00 90.19 265 THR A N 1
ATOM 2064 C CA . THR A 1 265 ? -0.064 2.476 -22.747 1.00 90.19 265 THR A CA 1
ATOM 2065 C C . THR A 1 265 ? -0.907 1.614 -21.794 1.00 90.19 265 THR A C 1
ATOM 2067 O O . THR A 1 265 ? -0.763 0.388 -21.793 1.00 90.19 265 THR A O 1
ATOM 2070 N N . PRO A 1 266 ? -1.860 2.203 -21.047 1.00 88.56 266 PRO A N 1
ATOM 2071 C CA . PRO A 1 266 ? -2.847 1.449 -20.264 1.00 88.56 266 PRO A CA 1
ATOM 2072 C C . PRO A 1 266 ? -3.554 0.342 -21.063 1.00 88.56 266 PRO A C 1
ATOM 2074 O O . PRO A 1 266 ? -3.705 -0.778 -20.584 1.00 88.56 266 PRO A O 1
ATOM 2077 N N . ALA A 1 267 ? -3.922 0.626 -22.318 1.00 89.19 267 ALA A N 1
ATOM 2078 C CA . ALA A 1 267 ? -4.594 -0.334 -23.194 1.00 89.19 267 ALA A CA 1
ATOM 2079 C C . ALA A 1 267 ? -3.712 -1.544 -23.545 1.00 89.19 267 ALA A C 1
ATOM 2081 O O . ALA A 1 267 ? -4.215 -2.660 -23.634 1.00 89.19 267 ALA A O 1
ATOM 2082 N N . GLN A 1 268 ? -2.401 -1.347 -23.721 1.00 92.69 268 GLN A N 1
ATOM 2083 C CA . GLN A 1 268 ? -1.468 -2.456 -23.946 1.00 92.69 268 GLN A CA 1
ATOM 2084 C C . GLN A 1 268 ? -1.353 -3.350 -22.708 1.00 92.69 268 GLN A C 1
ATOM 2086 O O . GLN A 1 268 ? -1.348 -4.568 -22.842 1.00 92.69 268 GLN A O 1
ATOM 2091 N N . LEU A 1 269 ? -1.309 -2.768 -21.507 1.00 93.88 269 LEU A N 1
ATOM 2092 C CA . LEU A 1 269 ? -1.277 -3.547 -20.266 1.00 93.88 269 LEU A CA 1
ATOM 2093 C C . LEU A 1 269 ? -2.568 -4.361 -20.067 1.00 93.88 269 LEU A C 1
ATOM 2095 O O . LEU A 1 269 ? -2.494 -5.531 -19.696 1.00 93.88 269 LEU A O 1
ATOM 2099 N N . GLU A 1 270 ? -3.735 -3.790 -20.385 1.00 91.88 270 GLU A N 1
ATOM 2100 C CA . GLU A 1 270 ? -5.008 -4.528 -20.388 1.00 91.88 270 GLU A CA 1
ATOM 2101 C C . GLU A 1 270 ? -5.003 -5.684 -21.400 1.00 91.88 270 GLU A C 1
ATOM 2103 O O . GLU A 1 270 ? -5.370 -6.806 -21.056 1.00 91.88 270 GLU A O 1
ATOM 2108 N N . GLN A 1 271 ? -4.556 -5.437 -22.638 1.00 93.56 271 GLN A N 1
ATOM 2109 C CA . GLN A 1 271 ? -4.429 -6.474 -23.675 1.00 93.56 271 GLN A CA 1
ATOM 2110 C C . GLN A 1 271 ? -3.471 -7.595 -23.260 1.00 93.56 271 GLN A C 1
ATOM 2112 O O . GLN A 1 271 ? -3.655 -8.752 -23.629 1.00 93.56 271 GLN A O 1
ATOM 2117 N N . GLU A 1 272 ? -2.454 -7.261 -22.470 1.00 95.44 272 GLU A N 1
ATOM 2118 C CA . GLU A 1 272 ? -1.501 -8.209 -21.905 1.00 95.44 272 GLU A CA 1
ATOM 2119 C C . GLU A 1 272 ? -2.051 -9.023 -20.726 1.00 95.44 272 GLU A C 1
ATOM 2121 O O . GLU A 1 272 ? -1.351 -9.933 -20.263 1.00 95.44 272 GLU A O 1
ATOM 2126 N N . GLY A 1 273 ? -3.265 -8.707 -20.263 1.00 95.31 273 GLY A N 1
ATOM 2127 C CA . GLY A 1 273 ? -3.977 -9.393 -19.188 1.00 95.31 273 GLY A CA 1
ATOM 2128 C C . GLY A 1 273 ? -3.813 -8.767 -17.804 1.00 95.31 273 GLY A C 1
ATOM 2129 O O . GLY A 1 273 ? -4.257 -9.370 -16.830 1.00 95.31 273 GLY A O 1
ATOM 2130 N N . ALA A 1 274 ? -3.185 -7.593 -17.682 1.00 95.19 274 ALA A N 1
ATOM 2131 C CA . ALA A 1 274 ? -3.034 -6.930 -16.392 1.00 95.19 274 ALA A CA 1
ATOM 2132 C C . ALA A 1 274 ? -4.382 -6.355 -15.922 1.00 95.19 274 ALA A C 1
ATOM 2134 O O . ALA A 1 274 ? -5.050 -5.626 -16.655 1.00 95.19 274 ALA A O 1
ATOM 2135 N N . VAL A 1 275 ? -4.779 -6.675 -14.689 1.00 92.88 275 VAL A N 1
ATOM 2136 C CA . VAL A 1 275 ? -6.080 -6.277 -14.110 1.00 92.88 275 VAL A CA 1
ATOM 2137 C C . VAL A 1 275 ? -5.948 -5.291 -12.953 1.00 92.88 275 VAL A C 1
ATOM 2139 O O . VAL A 1 275 ? -6.920 -4.643 -12.564 1.00 92.88 275 VAL A O 1
ATOM 2142 N N . GLY A 1 276 ? -4.750 -5.189 -12.392 1.00 94.00 276 GLY A N 1
ATOM 2143 C CA . GLY A 1 276 ? -4.435 -4.357 -11.248 1.00 94.00 276 GLY A CA 1
ATOM 2144 C C . GLY A 1 276 ? -2.934 -4.292 -11.035 1.00 94.00 276 GLY A C 1
ATOM 2145 O O . GLY A 1 276 ? -2.148 -4.906 -11.762 1.00 94.00 276 GLY A O 1
ATOM 2146 N N . GLU A 1 277 ? -2.553 -3.518 -10.039 1.00 94.00 277 GLU A N 1
ATOM 2147 C CA . GLU A 1 277 ? -1.169 -3.323 -9.644 1.00 94.00 277 GLU A CA 1
ATOM 2148 C C . GLU A 1 277 ? -1.086 -3.129 -8.136 1.00 94.00 277 GLU A C 1
ATOM 2150 O O . GLU A 1 277 ? -2.039 -2.645 -7.522 1.00 94.00 277 GLU A O 1
ATOM 2155 N N . MET A 1 278 ? 0.032 -3.539 -7.544 1.00 95.69 278 MET A N 1
ATOM 2156 C CA . MET A 1 278 ? 0.359 -3.263 -6.151 1.00 95.69 278 MET A CA 1
ATOM 2157 C C . MET A 1 278 ? 1.855 -2.973 -6.058 1.00 95.69 278 MET A C 1
ATOM 2159 O O . MET A 1 278 ? 2.664 -3.773 -6.525 1.00 95.69 278 MET A O 1
ATOM 2163 N N . VAL A 1 279 ? 2.225 -1.827 -5.481 1.00 95.12 279 VAL A N 1
ATOM 2164 C CA . VAL A 1 279 ? 3.623 -1.358 -5.386 1.00 95.12 279 VAL A CA 1
ATOM 2165 C C . VAL A 1 279 ? 4.367 -1.440 -6.720 1.00 95.12 279 VAL A C 1
ATOM 2167 O O . VAL A 1 279 ? 5.431 -2.039 -6.824 1.00 95.12 279 VAL A O 1
ATOM 2170 N N . TYR A 1 280 ? 3.807 -0.837 -7.769 1.00 94.75 280 TYR A N 1
ATOM 2171 C CA . TYR A 1 280 ? 4.449 -0.800 -9.096 1.00 94.75 280 TYR A CA 1
ATOM 2172 C C . TYR A 1 280 ? 4.540 -2.142 -9.822 1.00 94.75 280 TYR A C 1
ATOM 2174 O O . TYR A 1 280 ? 5.061 -2.199 -10.937 1.00 94.75 280 TYR A O 1
ATOM 2182 N N . CYS A 1 281 ? 3.944 -3.192 -9.260 1.00 95.88 281 CYS A N 1
ATOM 2183 C CA . CYS A 1 281 ? 3.912 -4.524 -9.840 1.00 95.88 281 CYS A CA 1
ATOM 2184 C C . CYS A 1 281 ? 2.515 -4.821 -10.383 1.00 95.88 281 CYS A C 1
ATOM 2186 O O . CYS A 1 281 ? 1.573 -5.014 -9.614 1.00 95.88 281 CYS A O 1
ATOM 2188 N N . CYS A 1 282 ? 2.380 -4.889 -11.710 1.00 96.88 282 CYS A N 1
ATOM 2189 C CA . CYS A 1 282 ? 1.140 -5.346 -12.341 1.00 96.88 282 CYS A CA 1
ATOM 2190 C C . CYS A 1 282 ? 0.892 -6.833 -12.056 1.00 96.88 282 CYS A C 1
ATOM 2192 O O . CYS A 1 282 ? 1.836 -7.618 -11.930 1.00 96.88 282 CYS A O 1
ATOM 2194 N N . PHE A 1 283 ? -0.378 -7.224 -12.027 1.00 97.38 283 PHE A N 1
ATOM 2195 C CA . PHE A 1 283 ? -0.788 -8.617 -11.902 1.00 97.38 283 PHE A CA 1
ATOM 2196 C C . PHE A 1 283 ? -2.005 -8.938 -12.778 1.00 97.38 283 PHE A C 1
ATOM 2198 O O . PHE A 1 283 ? -2.805 -8.054 -13.100 1.00 97.38 283 PHE A O 1
ATOM 2205 N N . ASP A 1 284 ? -2.141 -10.207 -13.174 1.00 97.19 284 ASP A N 1
ATOM 2206 C CA . ASP A 1 284 ? -3.293 -10.715 -13.932 1.00 97.19 284 ASP A CA 1
ATOM 2207 C C . ASP A 1 284 ? -4.474 -11.133 -13.039 1.00 97.19 284 ASP A C 1
ATOM 2209 O O . ASP A 1 284 ? -4.441 -11.006 -11.817 1.00 97.19 284 ASP A O 1
ATOM 2213 N N . ALA A 1 285 ? -5.549 -11.647 -13.641 1.00 96.38 285 ALA A N 1
ATOM 2214 C CA . ALA A 1 285 ? -6.744 -12.104 -12.926 1.00 96.38 285 ALA A CA 1
ATOM 2215 C C . ALA A 1 285 ? -6.498 -13.281 -11.959 1.00 96.38 285 ALA A C 1
ATOM 2217 O O . ALA A 1 285 ? -7.332 -13.544 -11.091 1.00 96.38 285 ALA A O 1
ATOM 2218 N N . GLN A 1 286 ? -5.371 -13.982 -12.094 1.00 97.38 286 GLN A N 1
ATOM 2219 C CA . GLN A 1 286 ? -4.914 -15.036 -11.187 1.00 97.38 286 GLN A CA 1
ATOM 2220 C C . GLN A 1 286 ? -3.910 -14.495 -10.154 1.00 97.38 286 GLN A C 1
ATOM 2222 O O . GLN A 1 286 ? -3.394 -15.248 -9.329 1.00 97.38 286 GLN A O 1
ATOM 2227 N N . GLY A 1 287 ? -3.657 -13.184 -10.178 1.00 97.12 287 GLY A N 1
ATOM 2228 C CA . GLY A 1 287 ? -2.710 -12.474 -9.335 1.00 97.12 287 GLY A CA 1
ATOM 2229 C C . GLY A 1 287 ? -1.256 -12.779 -9.662 1.00 97.12 287 GLY A C 1
ATOM 2230 O O . GLY A 1 287 ? -0.412 -12.556 -8.799 1.00 97.12 287 GLY A O 1
ATOM 2231 N N . ASN A 1 288 ? -0.940 -13.311 -10.842 1.00 97.25 288 ASN A N 1
ATOM 2232 C CA . ASN A 1 288 ? 0.442 -13.581 -11.224 1.00 97.25 288 ASN A CA 1
ATOM 2233 C C . ASN A 1 288 ? 1.089 -12.319 -11.785 1.00 97.25 288 ASN A C 1
ATOM 2235 O O . ASN A 1 288 ? 0.465 -11.567 -12.533 1.00 97.25 288 ASN A O 1
ATOM 2239 N N . TRP A 1 289 ? 2.364 -12.124 -11.462 1.00 96.69 289 TRP A N 1
ATOM 2240 C CA . TRP A 1 289 ? 3.223 -11.143 -12.117 1.00 96.69 289 TRP A CA 1
ATOM 2241 C C . TRP A 1 289 ? 4.000 -11.794 -13.268 1.00 96.69 289 TRP A C 1
ATOM 2243 O O . TRP A 1 289 ? 4.261 -12.997 -13.263 1.00 96.69 289 TRP A O 1
ATOM 2253 N N . GLN A 1 290 ? 4.385 -10.996 -14.264 1.00 95.50 290 GLN A N 1
ATOM 2254 C CA . GLN A 1 290 ? 5.160 -11.448 -15.419 1.00 95.50 290 GLN A CA 1
ATOM 2255 C C . GLN A 1 290 ? 6.335 -10.499 -15.664 1.00 95.50 290 GLN A C 1
ATOM 2257 O O . GLN A 1 290 ? 6.176 -9.285 -15.561 1.00 95.50 290 GLN A O 1
ATOM 2262 N N . LYS A 1 291 ? 7.484 -11.029 -16.107 1.00 93.94 291 LYS A N 1
ATOM 2263 C CA . LYS A 1 291 ? 8.705 -10.244 -16.397 1.00 93.94 291 LYS A CA 1
ATOM 2264 C C . LYS A 1 291 ? 8.475 -9.104 -17.397 1.00 93.94 291 LYS A C 1
ATOM 2266 O O . LYS A 1 291 ? 9.128 -8.072 -17.327 1.00 93.94 291 LYS A O 1
ATOM 2271 N N . LYS A 1 292 ? 7.506 -9.244 -18.309 1.00 94.25 292 LYS A N 1
ATOM 2272 C CA . LYS A 1 292 ? 7.112 -8.165 -19.232 1.00 94.25 292 LYS A CA 1
ATOM 2273 C C . LYS A 1 292 ? 6.545 -6.932 -18.508 1.00 94.25 292 LYS A C 1
ATOM 2275 O O . LYS A 1 292 ? 6.482 -5.873 -19.113 1.00 94.25 292 LYS A O 1
ATOM 2280 N N . TRP A 1 293 ? 6.139 -7.041 -17.247 1.00 95.94 293 TRP A N 1
ATOM 2281 C CA . TRP A 1 293 ? 5.677 -5.929 -16.411 1.00 95.94 293 TRP A CA 1
ATOM 2282 C C . TRP A 1 293 ? 6.740 -5.424 -15.436 1.00 95.94 293 TRP A C 1
ATOM 2284 O O . TRP A 1 293 ? 6.428 -4.674 -14.514 1.00 95.94 293 TRP A O 1
ATOM 2294 N N . GLU A 1 294 ? 7.997 -5.824 -15.625 1.00 95.00 294 GLU A N 1
ATOM 2295 C CA . GLU A 1 294 ? 9.122 -5.279 -14.879 1.00 95.00 294 GLU A CA 1
ATOM 2296 C C . GLU A 1 294 ? 9.466 -3.886 -15.408 1.00 95.00 294 GLU A C 1
ATOM 2298 O O . GLU A 1 294 ? 10.278 -3.716 -16.318 1.00 95.00 294 GLU A O 1
ATOM 2303 N N . PHE A 1 295 ? 8.767 -2.887 -14.874 1.00 94.12 295 PHE A N 1
ATOM 2304 C CA . PHE A 1 295 ? 9.010 -1.490 -15.210 1.00 94.12 295 PHE A CA 1
ATOM 2305 C C . PHE A 1 295 ? 9.886 -0.784 -14.199 1.00 94.12 295 PHE A C 1
ATOM 2307 O O . PHE A 1 295 ? 10.571 0.145 -14.585 1.00 94.12 295 PHE A O 1
ATOM 2314 N N . PHE A 1 296 ? 9.867 -1.218 -12.943 1.00 94.38 296 PHE A N 1
ATOM 2315 C CA . PHE A 1 296 ? 10.563 -0.590 -11.829 1.00 94.38 296 PHE A CA 1
ATOM 2316 C C . PHE A 1 296 ? 11.286 -1.662 -11.017 1.00 94.38 296 PHE A C 1
ATOM 2318 O O . PHE A 1 296 ? 10.876 -2.822 -11.026 1.00 94.38 296 PHE A O 1
ATOM 2325 N N . VAL A 1 297 ? 12.337 -1.267 -10.299 1.00 94.94 297 VAL A N 1
ATOM 2326 C CA . VAL A 1 297 ? 13.039 -2.163 -9.375 1.00 94.94 297 VAL A CA 1
ATOM 2327 C C . VAL A 1 297 ? 12.305 -2.115 -8.040 1.00 94.94 297 VAL A C 1
ATOM 2329 O O . VAL A 1 297 ? 12.260 -1.068 -7.394 1.00 94.94 297 VAL A O 1
ATOM 2332 N N . THR A 1 298 ? 11.692 -3.223 -7.640 1.00 96.00 298 THR A N 1
ATOM 2333 C CA . THR A 1 298 ? 10.879 -3.323 -6.418 1.00 96.00 298 THR A CA 1
ATOM 2334 C C . THR A 1 298 ? 11.490 -4.303 -5.427 1.00 96.00 298 THR A C 1
ATOM 2336 O O . THR A 1 298 ? 12.441 -5.014 -5.749 1.00 96.00 298 THR A O 1
ATOM 2339 N N . ALA A 1 299 ? 10.917 -4.386 -4.228 1.00 96.62 299 ALA A N 1
ATOM 2340 C CA . ALA A 1 299 ? 11.206 -5.486 -3.314 1.00 96.62 299 ALA A CA 1
ATOM 2341 C C . ALA A 1 299 ? 11.078 -6.851 -4.028 1.00 96.62 299 ALA A C 1
ATOM 2343 O O . ALA A 1 299 ? 10.177 -7.059 -4.849 1.00 96.62 299 ALA A O 1
ATOM 2344 N N . GLY A 1 300 ? 12.009 -7.758 -3.746 1.00 96.25 300 GLY A N 1
ATOM 2345 C CA . GLY A 1 300 ? 12.153 -9.071 -4.365 1.00 96.25 300 GLY A CA 1
ATOM 2346 C C . GLY A 1 300 ? 12.864 -9.076 -5.722 1.00 96.25 300 GLY A C 1
ATOM 2347 O O . GLY A 1 300 ? 12.959 -10.150 -6.329 1.00 96.25 300 GLY A O 1
ATOM 2348 N N . HIS A 1 301 ? 13.347 -7.932 -6.227 1.00 95.94 301 HIS A N 1
ATOM 2349 C CA . HIS A 1 301 ? 14.027 -7.846 -7.528 1.00 95.94 301 HIS A CA 1
ATOM 2350 C C . HIS A 1 301 ? 15.218 -8.808 -7.626 1.00 95.94 301 HIS A C 1
ATOM 2352 O O . HIS A 1 301 ? 16.011 -8.944 -6.700 1.00 95.94 301 HIS A O 1
ATOM 2358 N N . GLY A 1 302 ? 15.347 -9.494 -8.763 1.00 92.50 302 GLY A N 1
ATOM 2359 C CA . GLY A 1 302 ? 16.411 -10.482 -8.984 1.00 92.50 302 GLY A CA 1
ATOM 2360 C C . GLY A 1 302 ? 16.252 -11.793 -8.199 1.00 92.50 302 GLY A C 1
ATOM 2361 O O . GLY A 1 302 ? 17.085 -12.688 -8.333 1.00 92.50 302 GLY A O 1
ATOM 2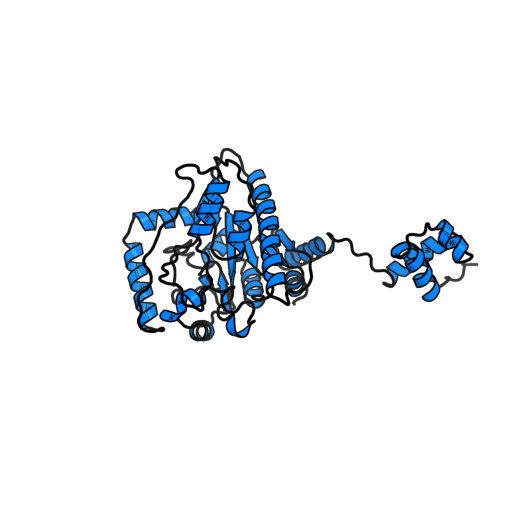362 N N . THR A 1 303 ? 15.182 -11.951 -7.416 1.00 94.69 303 THR A N 1
ATOM 2363 C CA . THR A 1 303 ? 14.883 -13.182 -6.671 1.00 94.69 303 THR A CA 1
ATOM 2364 C C . THR A 1 303 ? 13.716 -13.950 -7.298 1.00 94.69 303 THR A C 1
ATOM 2366 O O . THR A 1 303 ? 13.016 -13.466 -8.189 1.00 94.69 303 THR A O 1
ATOM 2369 N N . ARG A 1 304 ? 13.435 -15.152 -6.778 1.00 94.69 304 ARG A N 1
ATOM 2370 C CA . ARG A 1 304 ? 12.231 -15.918 -7.149 1.00 94.69 304 ARG A CA 1
ATOM 2371 C C . ARG A 1 304 ? 10.910 -15.261 -6.719 1.00 94.69 304 ARG A C 1
ATOM 2373 O O . ARG A 1 304 ? 9.853 -15.763 -7.078 1.00 94.69 304 ARG A O 1
ATOM 2380 N N . TYR A 1 305 ? 10.975 -14.193 -5.926 1.00 96.38 305 TYR A N 1
ATOM 2381 C CA . TYR A 1 305 ? 9.826 -13.468 -5.391 1.00 96.38 305 TYR A CA 1
ATOM 2382 C C . TYR A 1 305 ? 9.634 -12.096 -6.042 1.00 96.38 305 TYR A C 1
ATOM 2384 O O . TYR A 1 305 ? 9.001 -11.229 -5.455 1.00 96.38 305 TYR A O 1
ATOM 2392 N N . ALA A 1 306 ? 10.179 -11.866 -7.236 1.00 95.88 306 ALA A N 1
ATOM 2393 C CA . ALA A 1 306 ? 9.993 -10.601 -7.936 1.00 95.88 306 ALA A CA 1
ATOM 2394 C C . ALA A 1 306 ? 8.504 -10.257 -8.153 1.00 95.88 306 ALA A C 1
ATOM 2396 O O . ALA A 1 306 ? 7.648 -11.130 -8.337 1.00 95.88 306 ALA A O 1
ATOM 2397 N N . GLY A 1 307 ? 8.195 -8.962 -8.164 1.00 96.75 307 GLY A N 1
ATOM 2398 C CA . GLY A 1 307 ? 6.839 -8.479 -8.388 1.00 96.75 307 GLY A CA 1
ATOM 2399 C C . GLY A 1 307 ? 5.934 -8.631 -7.161 1.00 96.75 307 GLY A C 1
ATOM 2400 O O . GLY A 1 307 ? 6.358 -8.471 -6.018 1.00 96.75 307 GLY A O 1
ATOM 2401 N N . VAL A 1 308 ? 4.657 -8.964 -7.385 1.00 97.56 308 VAL A N 1
ATOM 2402 C CA . VAL A 1 308 ? 3.698 -9.171 -6.280 1.00 97.56 308 VAL A CA 1
ATOM 2403 C C . VAL A 1 308 ? 3.982 -10.428 -5.449 1.00 97.56 308 VAL A C 1
ATOM 2405 O O . VAL A 1 308 ? 3.453 -10.559 -4.344 1.00 97.56 308 VAL A O 1
ATOM 2408 N N . GLU A 1 309 ? 4.821 -11.344 -5.947 1.00 98.19 309 GLU A N 1
ATOM 2409 C CA . GLU A 1 309 ? 5.202 -12.566 -5.229 1.00 98.19 309 GLU A CA 1
ATOM 2410 C C . GLU A 1 309 ? 5.957 -12.268 -3.929 1.00 98.19 309 GLU A C 1
ATOM 2412 O O . GLU A 1 309 ? 5.809 -13.012 -2.960 1.00 98.19 309 GLU A O 1
ATOM 2417 N N . PHE A 1 310 ? 6.680 -11.147 -3.854 1.00 98.44 310 PHE A N 1
ATOM 2418 C CA . PHE A 1 310 ? 7.352 -10.692 -2.637 1.00 98.44 310 PHE A CA 1
ATOM 2419 C C . PHE A 1 310 ? 6.358 -10.527 -1.485 1.00 98.44 310 PHE A C 1
ATOM 2421 O O . PHE A 1 310 ? 6.537 -11.075 -0.398 1.00 98.44 310 PHE A O 1
ATOM 2428 N N . TYR A 1 311 ? 5.248 -9.839 -1.743 1.00 98.56 311 TYR A N 1
ATOM 2429 C CA . TYR A 1 311 ? 4.231 -9.569 -0.730 1.00 98.56 311 TYR A CA 1
ATOM 2430 C C . TYR A 1 311 ? 3.417 -10.813 -0.378 1.00 98.56 311 TYR A C 1
ATOM 2432 O O . TYR A 1 311 ? 3.120 -11.039 0.795 1.00 98.56 311 TYR A O 1
ATOM 2440 N N . LYS A 1 312 ? 3.131 -11.682 -1.356 1.00 98.56 312 LYS A N 1
ATOM 2441 C CA . LYS A 1 312 ? 2.547 -13.001 -1.072 1.00 98.56 312 LYS A CA 1
ATOM 2442 C C . LYS A 1 312 ? 3.460 -13.828 -0.169 1.00 98.56 312 LYS A C 1
ATOM 2444 O O . LYS A 1 312 ? 2.980 -14.478 0.760 1.00 98.56 312 LYS A O 1
ATOM 2449 N N . HIS A 1 313 ? 4.773 -13.779 -0.398 1.00 98.50 313 HIS A N 1
ATOM 2450 C CA . HIS A 1 313 ? 5.752 -14.451 0.449 1.00 98.50 313 HIS A CA 1
ATOM 2451 C C . HIS A 1 313 ? 5.801 -13.858 1.864 1.00 98.50 313 HIS A C 1
ATOM 2453 O O . HIS A 1 313 ? 5.799 -14.618 2.837 1.00 98.50 313 HIS A O 1
ATOM 2459 N N . MET A 1 314 ? 5.757 -12.529 2.006 1.00 98.62 314 MET A N 1
ATOM 2460 C CA . MET A 1 314 ? 5.624 -11.876 3.316 1.00 98.62 314 MET A CA 1
ATOM 2461 C C . MET A 1 314 ? 4.378 -12.372 4.062 1.00 98.62 314 MET A C 1
ATOM 2463 O O . MET A 1 314 ? 4.471 -12.810 5.207 1.00 98.62 314 MET A O 1
ATOM 2467 N N . VAL A 1 315 ? 3.216 -12.377 3.403 1.00 98.69 315 VAL A N 1
ATOM 2468 C CA . VAL A 1 315 ? 1.967 -12.873 3.998 1.00 98.69 315 VAL A CA 1
ATOM 2469 C C . VAL A 1 315 ? 2.084 -14.344 4.403 1.00 98.69 315 VAL A C 1
ATOM 2471 O O . VAL A 1 315 ? 1.689 -14.704 5.512 1.00 98.69 315 VAL A O 1
ATOM 2474 N N . ALA A 1 316 ? 2.657 -15.190 3.542 1.00 98.31 316 ALA A N 1
ATOM 2475 C CA . ALA A 1 316 ? 2.828 -16.620 3.797 1.00 98.31 316 ALA A CA 1
ATOM 2476 C C . ALA A 1 316 ? 3.785 -16.924 4.962 1.00 98.31 316 ALA A C 1
ATOM 2478 O O . ALA A 1 316 ? 3.614 -17.930 5.645 1.00 98.31 316 ALA A O 1
ATOM 2479 N N . THR A 1 317 ? 4.763 -16.052 5.209 1.00 97.69 317 THR A N 1
ATOM 2480 C CA . THR A 1 317 ? 5.724 -16.162 6.322 1.00 97.69 317 THR A CA 1
ATOM 2481 C C . THR A 1 317 ? 5.267 -15.433 7.588 1.00 97.69 317 THR A C 1
ATOM 2483 O O . THR A 1 317 ? 5.994 -15.386 8.575 1.00 97.69 317 THR A O 1
ATOM 2486 N N . GLY A 1 318 ? 4.051 -14.878 7.592 1.00 96.31 318 GLY A N 1
ATOM 2487 C CA . GLY A 1 318 ? 3.451 -14.223 8.757 1.00 96.31 318 GLY A CA 1
ATOM 2488 C C . GLY A 1 318 ? 3.827 -12.747 8.946 1.00 96.31 318 GLY A C 1
ATOM 2489 O O . GLY A 1 318 ? 3.258 -12.093 9.836 1.00 96.31 318 GLY A O 1
ATOM 2490 N N . ARG A 1 319 ? 4.707 -12.205 8.091 1.00 97.62 319 ARG A N 1
ATOM 2491 C CA . ARG A 1 319 ? 5.051 -10.774 8.031 1.00 97.62 319 ARG A CA 1
ATOM 2492 C C . ARG A 1 319 ? 3.841 -9.933 7.632 1.00 97.62 319 ARG A C 1
ATOM 2494 O O . ARG A 1 319 ? 2.872 -10.440 7.061 1.00 97.62 319 ARG A O 1
ATOM 2501 N N . LYS A 1 320 ? 3.847 -8.646 7.984 1.00 98.19 320 LYS A N 1
ATOM 2502 C CA . LYS A 1 320 ? 2.680 -7.774 7.777 1.00 98.19 320 LYS A CA 1
ATOM 2503 C C . LYS A 1 320 ? 2.766 -7.061 6.441 1.00 98.19 320 LYS A C 1
ATOM 2505 O O . LYS A 1 320 ? 3.761 -6.418 6.137 1.00 98.19 320 LYS A O 1
ATOM 2510 N N . VAL A 1 321 ? 1.678 -7.119 5.687 1.00 98.81 321 VAL A N 1
ATOM 2511 C CA . VAL A 1 321 ? 1.469 -6.297 4.500 1.00 98.81 321 VAL A CA 1
ATOM 2512 C C . VAL A 1 321 ? 0.156 -5.552 4.711 1.00 98.81 321 VAL A C 1
ATOM 2514 O O . VAL A 1 321 ? -0.922 -6.152 4.700 1.00 98.81 321 VAL A O 1
ATOM 2517 N N . VAL A 1 322 ? 0.280 -4.254 4.980 1.00 98.81 322 VAL A N 1
ATOM 2518 C CA . VAL A 1 322 ? -0.794 -3.293 5.227 1.00 98.81 322 VAL A CA 1
ATOM 2519 C C . VAL A 1 322 ? -1.128 -2.606 3.914 1.00 98.81 322 VAL A C 1
ATOM 2521 O O . VAL A 1 322 ? -0.380 -1.751 3.447 1.00 98.81 322 VAL A O 1
ATOM 2524 N N . CYS A 1 323 ? -2.241 -3.003 3.307 1.00 98.31 323 CYS A N 1
ATOM 2525 C CA . CYS A 1 323 ? -2.658 -2.517 2.002 1.00 98.31 323 CYS A CA 1
ATOM 2526 C C . CYS A 1 323 ? -3.768 -1.468 2.117 1.00 98.31 323 CYS A C 1
ATOM 2528 O O . CYS A 1 323 ? -4.779 -1.700 2.783 1.00 98.31 323 CYS A O 1
ATOM 2530 N N . PHE A 1 324 ? -3.604 -0.343 1.424 1.00 96.44 324 PHE A N 1
ATOM 2531 C CA . PHE A 1 324 ? -4.660 0.638 1.183 1.00 96.44 324 PHE A CA 1
ATOM 2532 C C . PHE A 1 324 ? -5.381 0.297 -0.125 1.00 96.44 324 PHE A C 1
ATOM 2534 O O . PHE A 1 324 ? -4.747 0.182 -1.176 1.00 96.44 324 PHE A O 1
ATOM 2541 N N . GLY A 1 325 ? -6.709 0.157 -0.080 1.00 92.12 325 GLY A N 1
ATOM 2542 C CA . GLY A 1 325 ? -7.505 -0.106 -1.281 1.00 92.12 325 GLY A CA 1
ATOM 2543 C C . GLY A 1 325 ? -8.980 0.248 -1.116 1.00 92.12 325 GLY A C 1
ATOM 2544 O O . GLY A 1 325 ? -9.563 -0.014 -0.066 1.00 92.12 325 GLY A O 1
ATOM 2545 N N . GLY A 1 326 ? -9.594 0.833 -2.152 1.00 89.25 326 GLY A N 1
ATOM 2546 C CA . GLY A 1 326 ? -10.952 1.399 -2.077 1.00 89.25 326 GLY A CA 1
ATOM 2547 C C . GLY A 1 326 ? -11.813 1.264 -3.339 1.00 89.25 326 GLY A C 1
ATOM 2548 O O . GLY A 1 326 ? -11.617 0.355 -4.149 1.00 89.25 326 GLY A O 1
ATOM 2549 N N . PRO A 1 327 ? -12.769 2.186 -3.553 1.00 83.62 327 PRO A N 1
ATOM 2550 C CA . PRO A 1 327 ? -13.945 1.918 -4.382 1.00 83.62 327 PRO A CA 1
ATOM 2551 C C . PRO A 1 327 ? -13.628 1.842 -5.879 1.00 83.62 327 PRO A C 1
ATOM 2553 O O . PRO A 1 327 ? -14.333 1.180 -6.634 1.00 83.62 327 PRO A O 1
ATOM 2556 N N . PHE A 1 328 ? -12.539 2.475 -6.317 1.00 84.88 328 PHE A N 1
ATOM 2557 C CA . PHE A 1 328 ? -12.144 2.562 -7.728 1.00 84.88 328 PHE A CA 1
ATOM 2558 C C . PHE A 1 328 ? -11.244 1.407 -8.196 1.00 84.88 328 PHE A C 1
ATOM 2560 O O . PHE A 1 328 ? -10.750 1.420 -9.319 1.00 84.88 328 PHE A O 1
ATOM 2567 N N . MET A 1 329 ? -11.016 0.408 -7.343 1.00 88.00 329 MET A N 1
ATOM 2568 C CA . MET A 1 329 ? -10.102 -0.709 -7.610 1.00 88.00 329 MET A CA 1
ATOM 2569 C C . MET A 1 329 ? -10.666 -2.050 -7.117 1.00 88.00 329 MET A C 1
ATOM 2571 O O . MET A 1 329 ? -9.915 -2.972 -6.817 1.00 88.00 329 MET A O 1
ATOM 2575 N N . LEU A 1 330 ? -11.998 -2.183 -7.059 1.00 90.69 330 LEU A N 1
ATOM 2576 C CA . LEU A 1 330 ? -12.685 -3.385 -6.561 1.00 90.69 330 LEU A CA 1
ATOM 2577 C C . LEU A 1 330 ? -12.205 -4.685 -7.221 1.00 90.69 330 LEU A C 1
ATOM 2579 O O . LEU A 1 330 ? -12.032 -5.687 -6.534 1.00 90.69 330 LEU A O 1
ATOM 2583 N N . ASN A 1 331 ? -11.964 -4.680 -8.534 1.00 91.31 331 ASN A N 1
ATOM 2584 C CA . ASN A 1 331 ? -11.472 -5.868 -9.237 1.00 91.31 331 ASN A CA 1
ATOM 2585 C C . ASN A 1 331 ? -10.052 -6.247 -8.791 1.00 91.31 331 ASN A C 1
ATOM 2587 O O . ASN A 1 331 ? -9.808 -7.413 -8.487 1.00 91.31 331 ASN A O 1
ATOM 2591 N N . ALA A 1 332 ? -9.153 -5.265 -8.680 1.00 93.75 332 ALA A N 1
ATOM 2592 C CA . ALA A 1 332 ? -7.798 -5.471 -8.178 1.00 93.75 332 ALA A CA 1
ATOM 2593 C C . ALA A 1 332 ? -7.818 -5.985 -6.726 1.00 93.75 332 ALA A C 1
ATOM 2595 O O . ALA A 1 332 ? -7.170 -6.985 -6.428 1.00 93.75 332 ALA A O 1
ATOM 2596 N N . ILE A 1 333 ? -8.661 -5.398 -5.862 1.00 96.00 333 ILE A N 1
ATOM 2597 C CA . ILE A 1 333 ? -8.861 -5.843 -4.470 1.00 96.00 333 ILE A CA 1
ATOM 2598 C C . ILE A 1 333 ? -9.301 -7.303 -4.413 1.00 96.00 333 ILE A C 1
ATOM 2600 O O . ILE A 1 333 ? -8.734 -8.087 -3.654 1.00 96.00 333 ILE A O 1
ATOM 2604 N N . LYS A 1 334 ? -10.305 -7.689 -5.209 1.00 96.12 334 LYS A N 1
ATOM 2605 C CA . LYS A 1 334 ? -10.816 -9.068 -5.231 1.00 96.12 334 LYS A CA 1
ATOM 2606 C C . LYS A 1 334 ? -9.721 -10.066 -5.593 1.00 96.12 334 LYS A C 1
ATOM 2608 O O . LYS A 1 334 ? -9.645 -11.122 -4.970 1.00 96.12 334 LYS A O 1
ATOM 2613 N N . VAL A 1 335 ? -8.887 -9.742 -6.579 1.00 97.38 335 VAL A N 1
ATOM 2614 C CA . VAL A 1 335 ? -7.756 -10.593 -6.966 1.00 97.38 335 VAL A CA 1
ATOM 2615 C C . VAL A 1 335 ? -6.730 -10.646 -5.836 1.00 97.38 335 VAL A C 1
ATOM 2617 O O . VAL A 1 335 ? -6.432 -11.737 -5.362 1.00 97.38 335 VAL A O 1
ATOM 2620 N N . ALA A 1 336 ? -6.283 -9.496 -5.328 1.00 97.94 336 ALA A N 1
ATOM 2621 C CA . ALA A 1 336 ? -5.280 -9.405 -4.270 1.00 97.94 336 ALA A CA 1
ATOM 2622 C C . ALA A 1 336 ? -5.675 -10.170 -2.992 1.00 97.94 336 ALA A C 1
ATOM 2624 O O . ALA A 1 336 ? -4.843 -10.882 -2.423 1.00 97.94 336 ALA A O 1
ATOM 2625 N N . LEU A 1 337 ? -6.952 -10.096 -2.589 1.00 97.94 337 LEU A N 1
ATOM 2626 C CA . LEU A 1 337 ? -7.524 -10.891 -1.497 1.00 97.94 337 LEU A CA 1
ATOM 2627 C C . LEU A 1 337 ? -7.490 -12.392 -1.810 1.00 97.94 337 LEU A C 1
ATOM 2629 O O . LEU A 1 337 ? -7.005 -13.186 -1.009 1.00 97.94 337 LEU A O 1
ATOM 2633 N N . LYS A 1 338 ? -7.977 -12.814 -2.983 1.00 97.81 338 LYS A N 1
ATOM 2634 C CA . LYS A 1 338 ? -7.988 -14.239 -3.368 1.00 97.81 338 LYS A CA 1
ATOM 2635 C C . LYS A 1 338 ? -6.582 -14.835 -3.421 1.00 97.81 338 LYS A C 1
ATOM 2637 O O . LYS A 1 338 ? -6.395 -16.001 -3.084 1.00 97.81 338 LYS A O 1
ATOM 2642 N N . THR A 1 339 ? -5.598 -14.030 -3.802 1.00 98.25 339 THR A N 1
ATOM 2643 C CA . THR A 1 339 ? -4.214 -14.464 -4.013 1.00 98.25 339 THR A CA 1
ATOM 2644 C C . THR A 1 339 ? -3.286 -14.094 -2.858 1.00 98.25 339 THR A C 1
ATOM 2646 O O . THR A 1 339 ? -2.073 -14.205 -3.007 1.00 98.25 339 THR A O 1
ATOM 2649 N N . LYS A 1 340 ? -3.843 -13.677 -1.711 1.00 98.44 340 LYS A N 1
ATOM 2650 C CA . LYS A 1 340 ? -3.129 -13.450 -0.444 1.00 98.44 340 LYS A CA 1
ATOM 2651 C C . LYS A 1 340 ? -1.974 -12.448 -0.540 1.00 98.44 340 LYS A C 1
ATOM 2653 O O . LYS A 1 340 ? -0.916 -12.663 0.043 1.00 98.44 340 LYS A O 1
ATOM 2658 N N . MET A 1 341 ? -2.167 -11.360 -1.282 1.00 98.56 341 MET A N 1
ATOM 2659 C CA . MET A 1 341 ? -1.130 -10.337 -1.471 1.00 98.56 341 MET A CA 1
ATOM 2660 C C . MET A 1 341 ? -0.925 -9.454 -0.237 1.00 98.56 341 MET A C 1
ATOM 2662 O O . MET A 1 341 ? 0.142 -8.873 -0.075 1.00 98.56 341 MET A O 1
ATOM 2666 N N . PHE A 1 342 ? -1.926 -9.360 0.640 1.00 98.81 342 PHE A N 1
ATOM 2667 C CA . PHE A 1 342 ? -1.837 -8.629 1.899 1.00 98.81 342 PHE A CA 1
ATOM 2668 C C . PHE A 1 342 ? -2.577 -9.351 3.026 1.00 98.81 342 PHE A C 1
ATOM 2670 O O . PHE A 1 342 ? -3.381 -10.247 2.777 1.00 98.81 342 PHE A O 1
ATOM 2677 N N . ASN A 1 343 ? -2.310 -8.969 4.276 1.00 98.75 343 ASN A N 1
ATOM 2678 C CA . ASN A 1 343 ? -2.982 -9.533 5.453 1.00 98.75 343 ASN A CA 1
ATOM 2679 C C . ASN A 1 343 ? -3.561 -8.484 6.408 1.00 98.75 343 ASN A C 1
ATOM 2681 O O . ASN A 1 343 ? -4.250 -8.840 7.365 1.00 98.75 343 ASN A O 1
ATOM 2685 N N . VAL A 1 344 ? -3.348 -7.202 6.131 1.00 98.69 344 VAL A N 1
ATOM 2686 C CA . VAL A 1 344 ? -4.043 -6.096 6.782 1.00 98.69 344 VAL A CA 1
ATOM 2687 C C . VAL A 1 344 ? -4.592 -5.188 5.697 1.00 98.69 344 VAL A C 1
ATOM 2689 O O . VAL A 1 344 ? -3.869 -4.829 4.771 1.00 98.69 344 VAL A O 1
ATOM 2692 N N . TRP A 1 345 ? -5.862 -4.811 5.807 1.00 98.56 345 TRP A N 1
ATOM 2693 C CA . TRP A 1 345 ? -6.531 -4.007 4.791 1.00 98.56 345 TRP A CA 1
ATOM 2694 C C . TRP A 1 345 ? -7.119 -2.731 5.376 1.00 98.56 345 TRP A C 1
ATOM 2696 O O . TRP A 1 345 ? -7.881 -2.790 6.338 1.00 98.56 345 TRP A O 1
ATOM 2706 N N . ILE A 1 346 ? -6.786 -1.590 4.781 1.00 98.00 346 ILE A N 1
ATOM 2707 C CA . ILE A 1 346 ? -7.362 -0.283 5.093 1.00 98.00 346 ILE A CA 1
ATOM 2708 C C . ILE A 1 346 ? -8.274 0.116 3.938 1.00 98.00 346 ILE A C 1
ATOM 2710 O O . ILE A 1 346 ? -7.843 0.174 2.783 1.00 98.00 346 ILE A O 1
ATOM 2714 N N . THR A 1 347 ? -9.549 0.344 4.250 1.00 96.56 347 THR A N 1
ATOM 2715 C CA . THR A 1 347 ? -10.585 0.583 3.244 1.00 96.56 347 THR A CA 1
ATOM 2716 C C . THR A 1 347 ? -11.740 1.428 3.778 1.00 96.56 347 THR A C 1
ATOM 2718 O O . THR A 1 347 ? -11.761 1.840 4.937 1.00 96.56 347 THR A O 1
ATOM 2721 N N . ASP A 1 348 ? -12.705 1.738 2.922 1.00 94.12 348 ASP A N 1
ATOM 2722 C CA . ASP A 1 348 ? -13.954 2.407 3.271 1.00 94.12 348 ASP A CA 1
ATOM 2723 C C . ASP A 1 348 ? -15.114 1.416 3.405 1.00 94.12 348 ASP A C 1
ATOM 2725 O O . ASP A 1 348 ? -15.074 0.289 2.910 1.00 94.12 348 ASP A O 1
ATOM 2729 N N . GLU A 1 349 ? -16.178 1.852 4.073 1.00 93.12 349 GLU A N 1
ATOM 2730 C CA . GLU A 1 349 ? -17.364 1.029 4.301 1.00 93.12 349 GLU A CA 1
ATOM 2731 C C . GLU A 1 349 ? -18.027 0.537 3.011 1.00 93.12 349 GLU A C 1
ATOM 2733 O O . GLU A 1 349 ? -18.455 -0.617 2.958 1.00 93.12 349 GLU A O 1
ATOM 2738 N N . TYR A 1 350 ? -18.109 1.371 1.970 1.00 92.50 350 TYR A N 1
ATOM 2739 C CA . TYR A 1 350 ? -18.733 0.968 0.711 1.00 92.50 350 TYR A CA 1
ATOM 2740 C C . TYR A 1 350 ? -17.940 -0.173 0.066 1.00 92.50 350 TYR A C 1
ATOM 2742 O O . TYR A 1 350 ? -18.512 -1.212 -0.266 1.00 92.50 350 TYR A O 1
ATOM 2750 N N . THR A 1 351 ? -16.620 -0.030 -0.039 1.00 94.31 351 THR A N 1
ATOM 2751 C CA . THR A 1 351 ? -15.742 -1.073 -0.583 1.00 94.31 351 THR A CA 1
ATOM 2752 C C . THR A 1 351 ? -15.779 -2.340 0.271 1.00 94.31 351 THR A C 1
ATOM 2754 O O . THR A 1 351 ? -15.909 -3.440 -0.269 1.00 94.31 351 THR A O 1
ATOM 2757 N N . ALA A 1 352 ? -15.741 -2.209 1.600 1.00 96.06 352 ALA A N 1
ATOM 2758 C CA . ALA A 1 352 ? -15.848 -3.342 2.514 1.00 96.06 352 ALA A CA 1
ATOM 2759 C C . ALA A 1 352 ? -17.162 -4.117 2.325 1.00 96.06 352 ALA A C 1
ATOM 2761 O O . ALA A 1 352 ? -17.129 -5.344 2.252 1.00 96.06 352 ALA A O 1
ATOM 2762 N N . ARG A 1 353 ? -18.303 -3.426 2.175 1.00 94.88 353 ARG A N 1
ATOM 2763 C CA . ARG A 1 353 ? -19.605 -4.055 1.875 1.00 94.88 353 ARG A CA 1
ATOM 2764 C C . ARG A 1 353 ? -19.573 -4.821 0.562 1.00 94.88 353 ARG A C 1
ATOM 2766 O O . ARG A 1 353 ? -19.911 -5.998 0.544 1.00 94.88 353 ARG A O 1
ATOM 2773 N N . GLN A 1 354 ? -19.087 -4.190 -0.507 1.00 95.00 354 GLN A N 1
ATOM 2774 C CA . GLN A 1 354 ? -18.985 -4.824 -1.826 1.00 95.00 354 GLN A CA 1
ATOM 2775 C C . GLN A 1 354 ? -18.148 -6.111 -1.796 1.00 95.00 354 GLN A C 1
ATOM 2777 O O . GLN A 1 354 ? -18.453 -7.065 -2.506 1.00 95.00 354 GLN A O 1
ATOM 2782 N N . ILE A 1 355 ? -17.094 -6.157 -0.977 1.00 96.31 355 ILE A N 1
ATOM 2783 C CA . ILE A 1 355 ? -16.273 -7.360 -0.808 1.00 96.31 355 ILE A CA 1
ATOM 2784 C C . ILE A 1 355 ? -16.955 -8.394 0.094 1.00 96.31 355 ILE A C 1
ATOM 2786 O O . ILE A 1 355 ? -16.984 -9.571 -0.268 1.00 96.31 355 ILE A O 1
ATOM 2790 N N . ALA A 1 356 ? -17.510 -7.973 1.230 1.00 94.75 356 ALA A N 1
ATOM 2791 C CA . ALA A 1 356 ? -18.153 -8.852 2.205 1.00 94.75 356 ALA A CA 1
ATOM 2792 C C . ALA A 1 356 ? -19.417 -9.539 1.662 1.00 94.75 356 ALA A C 1
ATOM 2794 O O . ALA A 1 356 ? -19.725 -10.652 2.074 1.00 94.75 356 ALA A O 1
ATOM 2795 N N . GLU A 1 357 ? -20.144 -8.866 0.768 1.00 90.50 357 GLU A N 1
ATOM 2796 C CA . GLU A 1 357 ? -21.432 -9.313 0.216 1.00 90.50 357 GLU A CA 1
ATOM 2797 C C . GLU A 1 357 ? -21.304 -9.921 -1.188 1.00 90.50 357 GLU A C 1
ATOM 2799 O O . GLU A 1 357 ? -22.271 -10.467 -1.705 1.00 90.50 357 GLU A O 1
ATOM 2804 N N . SER A 1 358 ? -20.126 -9.834 -1.816 1.00 84.06 358 SER A N 1
ATOM 2805 C CA . SER A 1 358 ? -19.865 -10.557 -3.065 1.00 84.06 358 SER A CA 1
ATOM 2806 C C . SER A 1 358 ? -19.831 -12.066 -2.831 1.00 84.06 358 SER A C 1
ATOM 2808 O O . SER A 1 358 ? -19.362 -12.499 -1.776 1.00 84.06 358 SER A O 1
ATOM 2810 N N . ASP A 1 359 ? -20.238 -12.849 -3.830 1.00 62.78 359 ASP A N 1
ATOM 2811 C CA . ASP A 1 359 ? -20.066 -14.309 -3.847 1.00 62.78 359 ASP A CA 1
ATOM 2812 C C . ASP A 1 359 ? -18.590 -14.718 -3.984 1.00 62.78 359 ASP A C 1
ATOM 2814 O O . ASP A 1 359 ? -17.811 -14.052 -4.715 1.00 62.78 359 ASP A O 1
#

Nearest PDB structures (foldseek):
  2w48-assembly1_B  TM=6.983E-01  e=1.058E-14  Klebsiella pneumoniae
  2w48-assembly1_D  TM=6.888E-01  e=1.496E-14  Klebsiella pneumoniae
  4r9n-assembly1_A  TM=8.312E-01  e=1.900E-13  Listeria monocytogenes EGD-e
  4oqp-assembly1_A  TM=8.003E-01  e=2.730E-11  Bacillus subtilis subsp. subtilis str. 168
  7bhy-assembly2_C-2  TM=9.829E-01  e=5.226E-02  Bacillus subtilis subsp. subtilis str. 168

Radius of gyration: 25.65 Å; Cα contacts (8 Å, |Δi|>4): 660; chains: 1; bounding box: 84×38×60 Å

Organism: NCBI:txid1577686

Secondary structure (DSSP, 8-state):
-PPP--PPPHHHHHHHHIIIIIS---HHHHHHHTTS-HHHHHHHHHHHHHTTSS----TTHHHHHHHHHHHHH-TT--EEEEE------SHHHHHHHHHHHHHHHHHHHHHHHTTS-TTS-EEEEE--SHHHHHHHHHS-----TTEEEEESEE----SPPTT-----HHHHHHHHHHHTT--TT-EE----PPP--SSTTHHHHHHHHHHHHHHHH-HHHHHHHHHHTT-SEEEEEEE-S-GGGT-TTTTTTS-SGGGGTTT--HHHHHHTT--EEETTEEE-TT----GGG--SEETTTTSTTTTTHHHHHHHHTT-EEEEE--GGGHHHHHHHHHTT--SEEEEEHHHHHHHHS--

Solvent-accessible surface area (backbone atoms only — not comparable to full-atom values): 19018 Å² total; per-residue (Å²): 132,84,77,78,84,81,76,81,55,68,66,59,22,50,52,51,38,43,42,38,77,73,66,66,45,53,56,63,61,48,10,62,75,68,76,53,48,50,65,57,47,51,49,32,41,53,50,22,40,77,69,61,78,45,80,90,81,58,9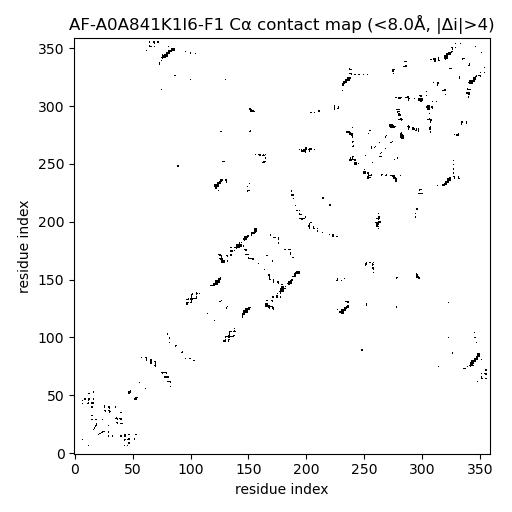5,62,55,62,48,51,56,44,33,51,47,37,27,70,78,36,74,73,39,78,46,60,47,55,49,82,59,78,73,74,86,48,66,66,54,44,55,53,50,37,48,53,50,3,44,55,45,23,60,47,48,53,57,53,55,74,73,47,65,77,90,46,79,42,34,36,23,24,26,37,34,67,58,39,43,31,19,33,70,47,38,71,75,44,76,39,94,32,55,30,28,18,27,37,48,43,71,43,59,61,86,74,50,99,63,42,54,81,46,53,15,63,57,28,26,51,46,37,30,51,25,31,50,63,54,87,87,26,62,46,77,75,88,56,70,46,62,71,51,95,44,50,43,74,60,12,50,47,34,36,52,55,49,51,57,54,48,71,71,35,60,75,59,47,52,45,48,62,54,36,58,62,45,48,34,36,43,36,40,52,23,25,45,56,32,74,81,69,39,87,86,37,46,36,64,41,39,66,45,51,82,28,54,47,28,40,48,41,68,57,44,45,75,73,44,37,52,13,31,41,66,78,16,42,19,29,82,81,48,50,54,57,78,94,51,64,74,51,55,34,36,28,60,98,48,99,28,40,49,45,45,31,39,27,48,35,35,76,71,70,35,46,24,38,32,41,52,44,77,90,27,54,68,28,49,54,28,36,59,77,53,37,40,42,24,28,41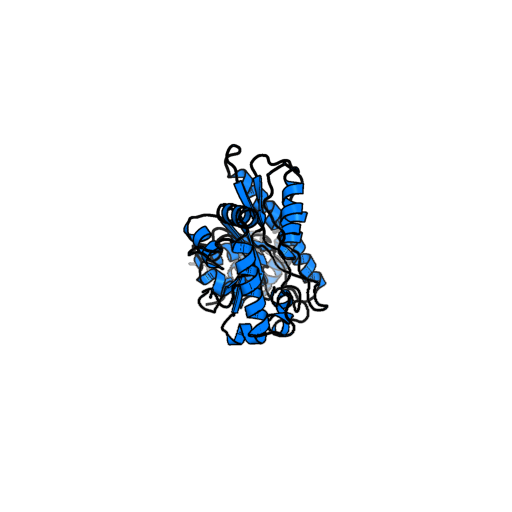,41,35,33,38,50,39,46,46,58,59,48,71,48,135

Mean predicted aligned error: 9.18 Å

Foldseek 3Di:
DDDPPDDDDPVLLLQLCCCCVVVVDDLCVSCVVVVHDSVVSVVSPVVCVVVVVDDDDDVPVLQVVLQVLLCVVQVLAPAEAAAEDDDDPDLVVVLVLLLVLLLSLLVVVVVVVVPDDLPAAAEEEEFKASSLVSNLVNHAQDARPRAAYAYFWAQQFDDFDPLADIGGSVNSRVSNCRSNPVDPPRYFDDHFHHQDAPAEDPRLLVSLVVRVVVLVPDVSSVVSLVSSLVHQAYEKEKAFLQLVVQDPSCRHGRDCVSRCRRYHHSVVCVVVQFGIAMRQFTAHLQRDGDPSSCRTRGRQPPHPCPGLSSQQVSSVVVGAYEYEDEDRRLSVVLNCSVSVSGRYYYYYSVSSCCSSVDD

Sequence (359 aa):
MPRPSKRPKTADMIQAATLFYVNGKRKGDIATAMTTDTREVTWLLEEAKKRGIVKIQVQGTIATDLEEKIRSKYPHIQKVIIAVGNQVTAPEKHAELHRRWGIMAADYFEKLLQKQPIDQPIHIGVSGGEHLLEFVNAVQPVTRENVYVHVTALVGRGRLSLGSSHIDPVVAATILWSHCGYLPGHIEYATVSPYVSKAPGAEGRRAVREEIAKLETNQTLMDVIRRIDGIDIAFVSMGTVNPGRVNPITRNRVTMTSLLEKIVTPAQLEQEGAVGEMVYCCFDAQGNWQKKWEFFVTAGHGTRYAGVEFYKHMVATGRKVVCFGGPFMLNAIKVALKTKMFNVWITDEYTARQIAESD

pLDDT: mean 90.5, std 10.68, range [36.53, 98.81]